Protein AF-A0AAN7QH83-F1 (afdb_monomer_lite)

pLDDT: mean 76.53, std 22.26, range [32.34, 98.19]

Structure (mmCIF, N/CA/C/O backbone):
data_AF-A0AAN7QH83-F1
#
_entry.id   AF-A0AAN7QH83-F1
#
loop_
_atom_site.group_PDB
_atom_site.id
_atom_site.type_symbol
_atom_site.label_atom_id
_atom_site.label_alt_id
_atom_site.label_comp_id
_atom_site.label_asym_id
_atom_site.label_entity_id
_atom_site.label_seq_id
_atom_site.pdbx_PDB_ins_code
_atom_site.Cartn_x
_atom_site.Cartn_y
_atom_site.Cartn_z
_atom_site.occupancy
_atom_site.B_iso_or_equiv
_atom_site.auth_seq_id
_atom_site.auth_comp_id
_atom_site.auth_asym_id
_atom_site.auth_atom_id
_atom_site.pdbx_PDB_model_num
ATOM 1 N N . MET A 1 1 ? -6.124 0.420 2.108 1.00 86.94 1 MET A N 1
ATOM 2 C CA . MET A 1 1 ? -6.345 -0.745 2.990 1.00 86.94 1 MET A CA 1
ATOM 3 C C . MET A 1 1 ? -6.364 -2.010 2.140 1.00 86.94 1 MET A C 1
ATOM 5 O O . MET A 1 1 ? -7.133 -2.054 1.185 1.00 86.94 1 MET A O 1
ATOM 9 N N . GLU A 1 2 ? -5.523 -3.005 2.434 1.00 92.12 2 GLU A N 1
ATOM 10 C CA . GLU A 1 2 ? -5.480 -4.283 1.704 1.00 92.12 2 GLU A CA 1
ATOM 11 C C . GLU A 1 2 ? -6.216 -5.420 2.448 1.00 92.12 2 GLU A C 1
ATOM 13 O O . GLU A 1 2 ? -5.731 -5.916 3.462 1.00 92.12 2 GLU A O 1
ATOM 18 N N . PRO A 1 3 ? -7.351 -5.940 1.943 1.00 93.88 3 PRO A N 1
ATOM 19 C CA . PRO A 1 3 ? -8.157 -6.932 2.677 1.00 93.88 3 PRO A CA 1
ATOM 20 C C . PRO A 1 3 ? -7.463 -8.259 3.019 1.00 93.88 3 PRO A C 1
ATOM 22 O O . PRO A 1 3 ? -7.955 -9.020 3.849 1.00 93.88 3 PRO A O 1
ATOM 25 N N . ASN A 1 4 ? -6.340 -8.575 2.371 1.00 94.31 4 ASN A N 1
ATOM 26 C CA . ASN A 1 4 ? -5.584 -9.796 2.653 1.00 94.31 4 ASN A CA 1
ATOM 27 C C . ASN A 1 4 ? -4.836 -9.729 3.989 1.00 94.31 4 ASN A C 1
ATOM 29 O O . ASN A 1 4 ? -4.565 -10.770 4.581 1.00 94.31 4 ASN A O 1
ATOM 33 N N . HIS A 1 5 ? -4.539 -8.522 4.466 1.00 94.88 5 HIS A N 1
ATOM 34 C CA . HIS A 1 5 ? -3.818 -8.283 5.713 1.00 94.88 5 HIS A CA 1
ATOM 35 C C . HIS A 1 5 ? -4.719 -8.258 6.949 1.00 94.88 5 HIS A C 1
ATOM 37 O O . HIS A 1 5 ? -4.206 -8.291 8.064 1.00 94.88 5 HIS A O 1
ATOM 43 N N . LEU A 1 6 ? -6.039 -8.230 6.751 1.00 96.19 6 LEU A N 1
ATOM 44 C CA . LEU A 1 6 ? -7.022 -8.235 7.826 1.00 96.19 6 LEU A CA 1
ATOM 45 C C . LEU A 1 6 ? -7.350 -9.665 8.291 1.00 96.19 6 LEU A C 1
ATOM 47 O O . LEU A 1 6 ? -7.439 -10.606 7.481 1.00 96.19 6 LEU A O 1
ATOM 51 N N . LYS A 1 7 ? -7.574 -9.814 9.601 1.00 95.94 7 LYS A N 1
ATOM 52 C CA . LYS A 1 7 ? -8.129 -11.017 10.236 1.00 95.94 7 LYS A CA 1
ATOM 53 C C . LYS A 1 7 ? -9.603 -11.203 9.846 1.00 95.94 7 LYS A C 1
ATOM 55 O O . LYS A 1 7 ? -10.267 -10.307 9.327 1.00 95.94 7 LYS A O 1
ATOM 60 N N . SER A 1 8 ? -10.138 -12.404 10.067 1.00 94.81 8 SER A N 1
ATOM 61 C CA . SER A 1 8 ? -11.509 -12.739 9.653 1.00 94.81 8 SER A CA 1
ATOM 62 C C . SER A 1 8 ? -12.571 -11.850 10.319 1.00 94.81 8 SER A C 1
ATOM 64 O O . SER A 1 8 ? -13.482 -11.383 9.640 1.00 94.81 8 SER A O 1
ATOM 66 N N . ASN A 1 9 ? -12.439 -11.597 11.621 1.00 93.75 9 ASN A N 1
ATOM 67 C CA . ASN A 1 9 ? -13.301 -10.703 12.401 1.00 93.75 9 ASN A CA 1
ATOM 68 C C . ASN A 1 9 ? -13.207 -9.239 11.936 1.00 93.75 9 ASN A C 1
ATOM 70 O O . ASN A 1 9 ? -14.235 -8.583 11.793 1.00 93.75 9 ASN A O 1
ATOM 74 N N . GLU A 1 10 ? -12.003 -8.753 11.632 1.00 95.38 10 GLU A N 1
ATOM 75 C CA . GLU A 1 10 ? -11.767 -7.399 11.109 1.00 95.38 10 GLU A CA 1
ATOM 76 C C . GLU A 1 10 ? -12.464 -7.196 9.751 1.00 95.38 10 GLU A C 1
ATOM 78 O O . GLU A 1 10 ? -13.134 -6.190 9.530 1.00 95.38 10 GLU A O 1
ATOM 83 N N . ILE A 1 11 ? -12.394 -8.191 8.855 1.00 95.12 11 ILE A N 1
ATOM 84 C CA . ILE A 1 11 ? -13.093 -8.144 7.558 1.00 95.12 11 ILE A CA 1
ATOM 85 C C . ILE A 1 11 ? -14.612 -8.126 7.754 1.00 95.12 11 ILE A C 1
ATOM 87 O O . ILE A 1 11 ? -15.308 -7.387 7.060 1.00 95.12 11 ILE A O 1
ATOM 91 N N . ILE A 1 12 ? -15.131 -8.946 8.674 1.00 93.25 12 ILE A N 1
ATOM 92 C CA . ILE A 1 12 ? -16.565 -8.976 8.989 1.00 93.25 12 ILE A CA 1
ATOM 93 C C . ILE A 1 12 ? -17.020 -7.595 9.465 1.00 93.25 12 ILE A C 1
ATOM 95 O O . ILE A 1 12 ? -18.010 -7.082 8.953 1.00 93.25 12 ILE A O 1
ATOM 99 N N . PHE A 1 13 ? -16.272 -6.968 10.376 1.00 92.19 13 PHE A N 1
ATOM 100 C CA . PHE A 1 13 ? -16.558 -5.613 10.840 1.00 92.19 13 PHE A CA 1
ATOM 101 C C . PHE A 1 13 ? -16.592 -4.606 9.681 1.00 92.19 13 PHE A C 1
ATOM 103 O O . PHE A 1 13 ? -17.578 -3.894 9.519 1.00 92.19 13 PHE A O 1
ATOM 110 N N . GLU A 1 14 ? -15.566 -4.589 8.825 1.00 92.31 14 GLU A N 1
ATOM 111 C CA . GLU A 1 14 ? -15.495 -3.659 7.689 1.00 92.31 14 GLU A CA 1
ATOM 112 C C . GLU A 1 14 ? -16.653 -3.840 6.691 1.00 92.31 14 GLU A C 1
ATOM 114 O O . GLU A 1 14 ? -17.122 -2.858 6.110 1.00 92.31 14 GLU A O 1
ATOM 119 N N . LEU A 1 15 ? -17.126 -5.074 6.482 1.00 92.31 15 LEU A N 1
ATOM 120 C CA . LEU A 1 15 ? -18.301 -5.354 5.650 1.00 92.31 15 LEU A CA 1
ATOM 121 C C . LEU A 1 15 ? -19.590 -4.853 6.314 1.00 92.31 15 LEU A C 1
ATOM 123 O O . LEU A 1 15 ? -20.381 -4.168 5.665 1.00 92.31 15 LEU A O 1
ATOM 127 N N . LEU A 1 16 ? -19.771 -5.130 7.608 1.00 90.00 16 LEU A N 1
ATOM 128 C CA . LEU A 1 16 ? -20.950 -4.702 8.362 1.00 90.00 16 LEU A CA 1
ATOM 129 C C . LEU A 1 16 ? -21.062 -3.173 8.435 1.00 90.00 16 LEU A C 1
ATOM 131 O O . LEU A 1 16 ? -22.139 -2.634 8.198 1.00 90.00 16 LEU A O 1
ATOM 135 N N . CYS A 1 17 ? -19.951 -2.458 8.642 1.00 87.31 17 CYS A N 1
ATOM 136 C CA . CYS A 1 17 ? -19.920 -0.989 8.621 1.00 87.31 17 CYS A CA 1
ATOM 137 C C . CYS A 1 17 ? -20.315 -0.375 7.269 1.00 87.31 17 CYS A C 1
ATOM 139 O O . CYS A 1 17 ? -20.588 0.821 7.193 1.00 87.31 17 CYS A O 1
ATOM 141 N N . ARG A 1 18 ? -20.324 -1.179 6.202 1.00 88.44 18 ARG A N 1
ATOM 142 C CA . ARG A 1 18 ? -20.744 -0.792 4.850 1.00 88.44 18 ARG A CA 1
ATOM 143 C C . ARG A 1 18 ? -22.141 -1.311 4.500 1.00 88.44 18 ARG A C 1
ATOM 145 O O . ARG A 1 18 ? -22.541 -1.216 3.344 1.00 88.44 18 ARG A O 1
ATOM 152 N N . GLY A 1 19 ? -22.861 -1.884 5.467 1.00 87.69 19 GLY A N 1
ATOM 153 C CA . GLY A 1 19 ? -24.186 -2.473 5.267 1.00 87.69 19 GLY A CA 1
ATOM 154 C C . GLY A 1 19 ? -24.171 -3.776 4.465 1.00 87.69 19 GLY A C 1
ATOM 155 O O . GLY A 1 19 ? -25.189 -4.158 3.893 1.00 87.69 19 GLY A O 1
ATOM 156 N N . LEU A 1 20 ? -23.024 -4.457 4.381 1.00 90.56 20 LEU A N 1
ATOM 157 C CA . LEU A 1 20 ? -22.884 -5.706 3.641 1.00 90.56 20 LEU A CA 1
ATOM 158 C C . LEU A 1 20 ? -22.941 -6.905 4.585 1.00 90.56 20 LEU A C 1
ATOM 160 O O . LEU A 1 20 ? -22.213 -6.968 5.575 1.00 90.56 20 LEU A O 1
ATOM 164 N N . GLN A 1 21 ? -23.758 -7.896 4.230 1.00 90.94 21 GLN A N 1
ATOM 165 C CA . GLN A 1 21 ? -23.784 -9.166 4.948 1.00 90.94 21 GLN A CA 1
ATOM 166 C C . GLN A 1 21 ? -22.509 -9.970 4.642 1.00 90.94 21 GLN A C 1
ATOM 168 O O . GLN A 1 21 ? -22.170 -10.151 3.461 1.00 90.94 21 GLN A O 1
ATOM 173 N N . PRO A 1 22 ? -21.779 -10.428 5.676 1.00 91.81 22 PRO A N 1
ATOM 174 C CA . PRO A 1 22 ? -20.572 -11.215 5.497 1.00 91.81 22 PRO A CA 1
ATOM 175 C C . PRO A 1 22 ? -20.921 -12.607 4.964 1.00 91.81 22 PRO A C 1
ATOM 177 O O . PRO A 1 22 ? -21.759 -13.307 5.516 1.00 91.81 22 PRO A O 1
ATOM 180 N N . GLN A 1 23 ? -20.240 -13.020 3.899 1.00 93.44 23 GLN A N 1
ATOM 181 C CA . GLN A 1 23 ? -20.310 -14.389 3.377 1.00 93.44 23 GLN A CA 1
ATOM 182 C C . GLN A 1 23 ? -19.603 -15.378 4.318 1.00 93.44 23 GLN A C 1
ATOM 184 O O . GLN A 1 23 ? -18.688 -14.979 5.042 1.00 93.44 23 GLN A O 1
ATOM 189 N N . ASP A 1 24 ? -19.932 -16.670 4.253 1.00 90.94 24 ASP A N 1
ATOM 190 C CA . ASP A 1 24 ? -19.339 -17.704 5.124 1.00 90.94 24 ASP A CA 1
ATOM 191 C C . ASP A 1 24 ? -17.852 -17.959 4.837 1.00 90.94 24 ASP A C 1
ATOM 193 O O . ASP A 1 24 ? -17.045 -18.178 5.747 1.00 90.94 24 ASP A O 1
ATOM 197 N N . ASN A 1 25 ? -17.447 -17.853 3.570 1.00 95.31 25 ASN A N 1
ATOM 198 C CA . ASN A 1 25 ? -16.072 -18.096 3.143 1.00 95.31 25 ASN A CA 1
ATOM 199 C C . ASN A 1 25 ? -15.206 -16.826 3.251 1.00 95.31 25 ASN A C 1
ATOM 201 O O . ASN A 1 25 ? -15.519 -15.782 2.671 1.00 95.31 25 ASN A O 1
ATOM 205 N N . GLN A 1 26 ? -14.057 -16.928 3.927 1.00 94.12 26 GLN A N 1
ATOM 206 C CA . GLN A 1 26 ? -13.101 -15.828 4.093 1.00 94.12 26 GLN A CA 1
ATOM 207 C C . GLN A 1 26 ? -12.605 -15.248 2.758 1.00 94.12 26 GLN A C 1
ATOM 209 O O . GLN A 1 26 ? -12.438 -14.031 2.644 1.00 94.12 26 GLN A O 1
ATOM 214 N N . MET A 1 27 ? -12.389 -16.081 1.734 1.00 94.94 27 MET A N 1
ATOM 215 C CA . MET A 1 27 ? -11.991 -15.603 0.405 1.00 94.94 27 MET A CA 1
ATOM 216 C C . MET A 1 27 ? -13.076 -14.735 -0.234 1.00 94.94 27 MET A C 1
ATOM 218 O O . MET A 1 27 ? -12.758 -13.678 -0.787 1.00 94.94 27 MET A O 1
ATOM 222 N N . LEU A 1 28 ? -14.345 -15.138 -0.103 1.00 95.69 28 LEU A N 1
ATOM 223 C CA . LEU A 1 28 ? -15.487 -14.369 -0.601 1.00 95.69 28 LEU A CA 1
ATOM 224 C C . LEU A 1 28 ? -15.632 -13.051 0.162 1.00 95.69 28 LEU A C 1
ATOM 226 O O . LEU A 1 28 ? -15.762 -12.006 -0.473 1.00 95.69 28 LEU A O 1
ATOM 230 N N . ARG A 1 29 ? -15.478 -13.062 1.495 1.00 95.94 29 ARG A N 1
ATOM 231 C CA . ARG A 1 29 ? -15.460 -11.832 2.309 1.00 95.94 29 ARG A CA 1
ATOM 232 C C . ARG A 1 29 ? -14.380 -10.849 1.842 1.00 95.94 29 ARG A C 1
ATOM 234 O O . ARG A 1 29 ? -14.652 -9.666 1.651 1.00 95.94 29 ARG A O 1
ATOM 241 N N . ARG A 1 30 ? -13.156 -11.333 1.593 1.00 95.88 30 ARG A N 1
ATOM 242 C CA . ARG A 1 30 ? -12.053 -10.503 1.069 1.00 95.88 30 ARG A CA 1
ATOM 243 C C . ARG A 1 30 ? -12.351 -9.955 -0.325 1.00 95.88 30 ARG A C 1
ATOM 245 O O . ARG A 1 30 ? -12.036 -8.799 -0.600 1.00 95.88 30 ARG A O 1
ATOM 252 N N . ALA A 1 31 ? -12.928 -10.768 -1.210 1.00 95.75 31 ALA A N 1
ATOM 253 C CA . ALA A 1 31 ? -13.300 -10.342 -2.558 1.00 95.75 31 ALA A CA 1
ATOM 254 C C . ALA A 1 31 ? -14.379 -9.250 -2.529 1.00 95.75 31 ALA A C 1
ATOM 256 O O . ALA A 1 31 ? -14.221 -8.218 -3.184 1.00 95.75 31 ALA A O 1
ATOM 257 N N . GLN A 1 32 ? -15.409 -9.440 -1.706 1.00 94.50 32 GLN A N 1
ATOM 258 C CA . GLN A 1 32 ? -16.494 -8.487 -1.494 1.00 94.50 32 GLN A CA 1
ATOM 259 C C . GLN A 1 32 ? -15.969 -7.153 -0.945 1.00 94.50 32 GLN A C 1
ATOM 261 O O . GLN A 1 32 ? -16.265 -6.097 -1.505 1.00 94.50 32 GLN A O 1
ATOM 266 N N . LEU A 1 33 ? -15.100 -7.190 0.074 1.00 93.94 33 LEU A N 1
ATOM 267 C CA . LEU A 1 33 ? -14.488 -5.978 0.625 1.00 93.94 33 LEU A CA 1
ATOM 268 C C . LEU A 1 33 ? -13.614 -5.258 -0.415 1.00 93.94 33 LEU A C 1
ATOM 270 O O . LEU A 1 33 ? -13.718 -4.044 -0.569 1.00 93.94 33 LEU A O 1
ATOM 274 N N . ARG A 1 34 ? -12.800 -5.986 -1.196 1.00 94.62 34 ARG A N 1
ATOM 275 C CA . ARG A 1 34 ? -12.010 -5.389 -2.292 1.00 94.62 34 ARG A CA 1
ATOM 276 C C . ARG A 1 34 ? -12.890 -4.679 -3.317 1.00 94.62 34 ARG A C 1
ATOM 278 O O . ARG A 1 34 ? -12.535 -3.590 -3.761 1.00 94.62 34 ARG A O 1
ATOM 285 N N . GLN A 1 35 ? -14.002 -5.293 -3.717 1.00 91.94 35 GLN A N 1
ATOM 286 C CA . GLN A 1 35 ? -14.926 -4.692 -4.676 1.00 91.94 35 GLN A CA 1
ATOM 287 C C . GLN A 1 35 ? -15.503 -3.385 -4.130 1.00 91.94 35 GLN A C 1
ATOM 289 O O . GLN A 1 35 ? -15.566 -2.395 -4.858 1.00 91.94 35 GLN A O 1
ATOM 294 N N . GLN A 1 36 ? -15.869 -3.364 -2.850 1.00 89.75 36 GLN A N 1
ATOM 295 C CA . GLN A 1 36 ? -16.455 -2.188 -2.224 1.00 89.75 36 GLN A CA 1
ATOM 296 C C . GLN A 1 36 ? -15.441 -1.051 -2.047 1.00 89.75 36 GLN A C 1
ATOM 298 O O . GLN A 1 36 ? -15.723 0.075 -2.445 1.00 89.75 36 GLN A O 1
ATOM 303 N N . LEU A 1 37 ? -14.217 -1.355 -1.604 1.00 90.19 37 LEU A N 1
ATOM 304 C CA . LEU A 1 37 ? -13.125 -0.374 -1.535 1.00 90.19 37 LEU A CA 1
ATOM 305 C C . LEU A 1 37 ? -12.783 0.219 -2.915 1.00 90.19 37 LEU A C 1
ATOM 307 O O . LEU A 1 37 ? -12.441 1.395 -3.027 1.00 90.19 37 LEU A O 1
ATOM 311 N N . ARG A 1 38 ? -12.891 -0.574 -3.992 1.00 90.50 38 ARG A N 1
ATOM 312 C CA . ARG A 1 38 ? -12.719 -0.071 -5.368 1.00 90.50 38 ARG A CA 1
ATOM 313 C C . ARG A 1 38 ? -13.838 0.887 -5.776 1.00 90.50 38 ARG A C 1
ATOM 315 O O . ARG A 1 38 ? -13.549 1.885 -6.426 1.00 90.50 38 ARG A O 1
ATOM 322 N N . LYS A 1 39 ? -15.091 0.605 -5.401 1.00 88.06 39 LYS A N 1
ATOM 323 C CA . LYS A 1 39 ? -16.224 1.512 -5.654 1.00 88.06 39 LYS A CA 1
ATOM 324 C C . LYS A 1 39 ? -16.068 2.823 -4.884 1.00 88.06 39 LYS A C 1
ATOM 326 O O . LYS A 1 39 ? -16.214 3.876 -5.489 1.00 88.06 39 LYS A O 1
ATOM 331 N N . GLU A 1 40 ? -15.691 2.751 -3.607 1.00 87.81 40 GLU A N 1
ATOM 332 C CA . GLU A 1 40 ? -15.394 3.914 -2.752 1.00 87.81 40 GLU A CA 1
ATOM 333 C C . GLU A 1 40 ? -14.297 4.806 -3.341 1.00 87.81 40 GLU A C 1
ATOM 335 O O . GLU A 1 40 ? -14.394 6.028 -3.296 1.00 87.81 40 GLU A O 1
ATOM 340 N N . ARG A 1 41 ? -13.268 4.208 -3.950 1.00 87.69 41 ARG A N 1
ATOM 341 C CA . ARG A 1 41 ? -12.205 4.962 -4.626 1.00 87.69 41 ARG A CA 1
ATOM 342 C C . ARG A 1 41 ? -12.686 5.689 -5.888 1.00 87.69 41 ARG A C 1
ATOM 344 O O . ARG A 1 41 ? -12.126 6.724 -6.233 1.00 87.69 41 ARG A O 1
ATOM 351 N N . ASN A 1 42 ? -13.678 5.136 -6.585 1.00 86.00 42 ASN A N 1
ATOM 352 C CA . ASN A 1 42 ? -14.096 5.586 -7.915 1.00 86.00 42 ASN A CA 1
ATOM 353 C C . ASN A 1 42 ? -15.358 6.470 -7.910 1.00 86.00 42 ASN A C 1
ATOM 355 O O . ASN A 1 42 ? -15.767 6.931 -8.973 1.00 86.00 42 ASN A O 1
ATOM 359 N N . GLY A 1 43 ? -15.991 6.711 -6.760 1.00 80.12 43 GLY A N 1
ATOM 360 C CA . GLY A 1 43 ? -17.182 7.557 -6.675 1.00 80.12 43 GLY A CA 1
ATOM 361 C C . GLY A 1 43 ? -17.773 7.649 -5.265 1.00 80.12 43 GLY A C 1
ATOM 362 O O . GLY A 1 43 ? -17.281 6.990 -4.347 1.00 80.12 43 GLY A O 1
ATOM 363 N N . PRO A 1 44 ? -18.833 8.458 -5.073 1.00 63.75 44 PRO A N 1
ATOM 364 C CA . PRO A 1 44 ? -19.483 8.623 -3.779 1.00 63.75 44 PRO A CA 1
ATOM 365 C C . PRO A 1 44 ? -20.229 7.337 -3.408 1.00 63.75 44 PRO A C 1
ATOM 367 O O . PRO A 1 44 ? -21.376 7.114 -3.788 1.00 63.75 44 PRO A O 1
ATOM 370 N N . SER A 1 45 ? -19.549 6.454 -2.685 1.00 63.41 45 SER A N 1
ATOM 371 C CA . SER A 1 45 ? -20.183 5.310 -2.040 1.00 63.41 45 SER A CA 1
ATOM 372 C C . SER A 1 45 ? -20.942 5.794 -0.810 1.00 63.41 45 SER A C 1
ATOM 374 O O . SER A 1 45 ? -20.365 6.434 0.067 1.00 63.41 45 SER A O 1
ATOM 376 N N . VAL A 1 46 ? -22.227 5.454 -0.725 1.00 54.75 46 VAL A N 1
ATOM 377 C CA . VAL A 1 46 ? -23.021 5.637 0.492 1.00 54.75 46 VAL A CA 1
ATOM 378 C C . VAL A 1 46 ? -22.602 4.548 1.478 1.00 54.75 46 VAL A C 1
ATOM 380 O O . VAL A 1 46 ? -22.915 3.374 1.286 1.00 54.75 46 VAL A O 1
ATOM 383 N N . SER A 1 47 ? -21.850 4.915 2.512 1.00 57.31 47 SER A N 1
ATOM 384 C CA . SER A 1 47 ? -21.604 4.043 3.658 1.00 57.31 47 SER A CA 1
ATOM 385 C C . SER A 1 47 ? -22.864 4.007 4.520 1.00 57.31 47 SER A C 1
ATOM 387 O O . SER A 1 47 ? -23.218 4.978 5.186 1.00 57.31 47 SER A O 1
ATOM 389 N N . PHE A 1 48 ? -23.574 2.881 4.497 1.00 59.41 48 PHE A N 1
ATOM 390 C CA . PHE A 1 48 ? -24.658 2.644 5.442 1.00 59.41 48 PHE A CA 1
ATOM 391 C C . PHE A 1 48 ? -24.052 2.168 6.766 1.00 59.41 48 PHE A C 1
ATOM 393 O O . PHE A 1 48 ? -23.665 1.009 6.900 1.00 59.41 48 PHE A O 1
ATOM 400 N N . ILE A 1 49 ? -23.931 3.078 7.733 1.00 64.44 49 ILE A N 1
ATOM 401 C CA . ILE A 1 49 ? -23.464 2.750 9.081 1.00 64.44 49 ILE A CA 1
ATOM 402 C C . ILE A 1 49 ? -24.648 2.145 9.838 1.00 64.44 49 ILE A C 1
ATOM 404 O O . ILE A 1 49 ? -25.485 2.886 10.350 1.00 64.44 49 ILE A O 1
ATOM 408 N N . GLN A 1 50 ? -24.707 0.817 9.957 1.00 59.53 50 GLN A N 1
ATOM 409 C CA . GLN A 1 50 ? -25.362 0.226 11.121 1.00 59.53 50 GLN A CA 1
ATOM 410 C C . GLN A 1 50 ? -24.258 -0.120 12.125 1.00 59.53 50 GLN A C 1
ATOM 412 O O . GLN A 1 50 ? -23.516 -1.082 11.909 1.00 59.53 50 GLN A O 1
ATOM 417 N N . PRO A 1 51 ? -24.054 0.707 13.166 1.00 58.94 51 PRO A N 1
ATOM 418 C CA . PRO A 1 51 ? -23.038 0.414 14.149 1.00 58.94 51 PRO A CA 1
ATOM 419 C C . PRO A 1 51 ? -23.467 -0.827 14.921 1.00 58.94 51 PRO A C 1
ATOM 421 O O . PRO A 1 51 ? -24.623 -0.998 15.296 1.00 58.94 51 PRO A O 1
ATOM 424 N N . TYR A 1 52 ? -22.499 -1.701 15.144 1.00 60.38 52 TYR A N 1
ATOM 425 C CA . TYR A 1 52 ? -22.580 -2.704 16.184 1.00 60.38 52 TYR A CA 1
ATOM 426 C C . TYR A 1 52 ? -22.697 -1.934 17.513 1.00 60.38 52 TYR A C 1
ATOM 428 O O . TYR A 1 52 ? -21.702 -1.370 17.964 1.00 60.38 52 TYR A O 1
ATOM 436 N N . ASP A 1 53 ? -23.897 -1.838 18.094 1.00 67.62 53 ASP A N 1
ATOM 437 C CA . ASP A 1 53 ? -24.164 -1.022 19.299 1.00 67.62 53 ASP A CA 1
ATOM 438 C C . ASP A 1 53 ? -23.562 -1.616 20.590 1.00 67.62 53 ASP A C 1
ATOM 440 O O . ASP A 1 53 ? -23.690 -1.049 21.673 1.00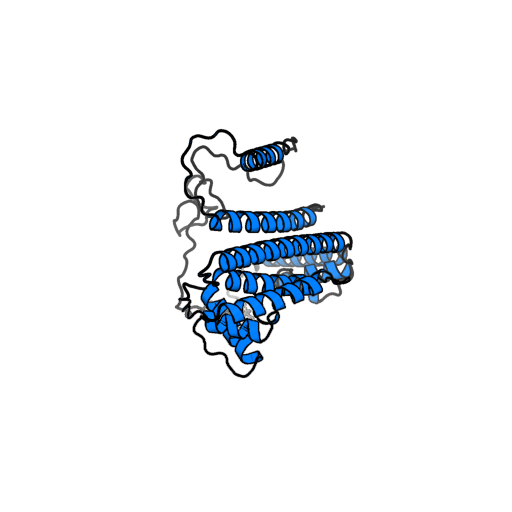 67.62 53 ASP A O 1
ATOM 444 N N . ASP A 1 54 ? -22.856 -2.741 20.488 1.00 87.94 54 ASP A N 1
ATOM 445 C CA . ASP A 1 54 ? -22.151 -3.352 21.609 1.00 87.94 54 ASP A CA 1
ATOM 446 C C . ASP A 1 54 ? -20.788 -2.671 21.827 1.00 87.94 54 ASP A C 1
ATOM 448 O O . ASP A 1 54 ? -19.781 -3.001 21.186 1.00 87.94 54 ASP A O 1
ATOM 452 N N . TYR A 1 55 ? -20.769 -1.667 22.705 1.00 90.44 55 TYR A N 1
ATOM 453 C CA . TYR A 1 55 ? -19.555 -0.941 23.081 1.00 90.44 55 TYR A CA 1
ATOM 454 C C . TYR A 1 55 ? -18.493 -1.878 23.674 1.00 90.44 55 TYR A C 1
ATOM 456 O O . TYR A 1 55 ? -17.338 -1.821 23.252 1.00 90.44 55 TYR A O 1
ATOM 464 N N . GLU A 1 56 ? -18.873 -2.766 24.597 1.00 93.56 56 GLU A N 1
ATOM 465 C CA . GLU A 1 56 ? -17.941 -3.643 25.318 1.00 93.56 56 GLU A CA 1
ATOM 466 C C . GLU A 1 56 ? -17.236 -4.607 24.367 1.00 93.56 56 GLU A C 1
ATOM 468 O O . GLU A 1 56 ? -16.008 -4.696 24.358 1.00 93.56 56 GLU A O 1
ATOM 473 N N . LYS A 1 57 ? -17.986 -5.244 23.464 1.00 92.00 57 LYS A N 1
ATOM 474 C CA . LYS A 1 57 ? -17.392 -6.131 22.460 1.00 92.00 57 LYS A CA 1
ATOM 475 C C . LYS A 1 57 ? -16.460 -5.395 21.503 1.00 92.00 57 LYS A C 1
ATOM 477 O O . LYS A 1 57 ? -15.457 -5.961 21.064 1.00 92.00 57 LYS A O 1
ATOM 482 N N . ASN A 1 58 ? -16.773 -4.148 21.146 1.00 91.94 58 ASN A N 1
ATOM 483 C CA . ASN A 1 58 ? -15.869 -3.342 20.328 1.00 91.94 58 ASN A CA 1
ATOM 484 C C . ASN A 1 58 ? -14.579 -3.005 21.077 1.00 91.94 58 ASN A C 1
ATOM 486 O O . ASN A 1 58 ? -13.510 -3.128 20.485 1.00 91.94 58 ASN A O 1
ATOM 490 N N . VAL A 1 59 ? -14.677 -2.627 22.352 1.00 95.31 59 VAL A N 1
ATOM 491 C CA . VAL A 1 59 ? -13.524 -2.369 23.225 1.00 95.31 59 VAL A CA 1
ATOM 492 C C . VAL A 1 59 ? -12.618 -3.596 23.292 1.00 95.31 59 VAL A C 1
ATOM 494 O O . VAL A 1 59 ? -11.443 -3.476 22.953 1.00 95.31 59 VAL A O 1
ATOM 497 N N . SER A 1 60 ? -13.158 -4.781 23.597 1.00 95.75 60 SER A N 1
ATOM 498 C CA . SER A 1 60 ? -12.352 -6.007 23.687 1.00 95.75 60 SER A CA 1
ATOM 499 C C . SER A 1 60 ? -11.652 -6.357 22.370 1.00 95.75 60 SER A C 1
ATOM 501 O O . SER A 1 60 ? -10.493 -6.756 22.371 1.00 95.75 60 SER A O 1
ATOM 503 N N . GLN A 1 61 ? -12.323 -6.178 21.226 1.00 95.00 61 GLN A N 1
ATOM 504 C CA . GLN A 1 61 ? -11.715 -6.463 19.919 1.00 95.00 61 GLN A CA 1
ATOM 505 C C . GLN A 1 61 ? -10.648 -5.437 19.515 1.00 95.00 61 GLN A C 1
ATOM 507 O O . GLN A 1 61 ? -9.694 -5.792 18.818 1.00 95.00 61 GLN A O 1
ATOM 512 N N . ILE A 1 62 ? -10.804 -4.172 19.921 1.00 96.31 62 ILE A N 1
ATOM 513 C CA . ILE A 1 62 ? -9.777 -3.141 19.729 1.00 96.31 62 ILE A CA 1
ATOM 514 C C . ILE A 1 62 ? -8.555 -3.474 20.585 1.00 96.31 62 ILE A C 1
ATOM 516 O O . ILE A 1 62 ? -7.449 -3.450 20.058 1.00 96.31 62 ILE A O 1
ATOM 520 N N . GLU A 1 63 ? -8.747 -3.830 21.858 1.00 97.56 63 GLU A N 1
ATOM 521 C CA . GLU A 1 63 ? -7.661 -4.222 22.765 1.00 97.56 63 GLU A CA 1
ATOM 522 C C . GLU A 1 63 ? -6.879 -5.422 22.228 1.00 97.56 63 GLU A C 1
ATOM 524 O O . GLU A 1 63 ? -5.667 -5.320 22.063 1.00 97.56 63 GLU A O 1
ATOM 529 N N . GLU A 1 64 ? -7.567 -6.507 21.852 1.00 97.31 64 GLU A N 1
ATOM 530 C CA . GLU A 1 64 ? -6.938 -7.695 21.252 1.00 97.31 64 GLU A CA 1
ATOM 531 C C . GLU A 1 64 ? -6.092 -7.321 20.025 1.00 97.31 64 GLU A C 1
ATOM 533 O O . GLU A 1 64 ? -4.937 -7.728 19.890 1.00 97.31 64 GLU A O 1
ATOM 538 N N . SER A 1 65 ? -6.650 -6.490 19.141 1.00 96.88 65 SER A N 1
ATOM 539 C CA . SER A 1 65 ? -5.966 -6.081 17.916 1.00 96.88 65 SER A CA 1
ATOM 540 C C . SER A 1 65 ? -4.778 -5.158 18.187 1.00 96.88 65 SER A C 1
ATOM 542 O O . SER A 1 65 ? -3.770 -5.263 17.493 1.00 96.88 65 SER A O 1
ATOM 544 N N . LEU A 1 66 ? -4.872 -4.256 19.169 1.00 97.69 66 LEU A N 1
ATOM 545 C CA . LEU A 1 66 ? -3.763 -3.387 19.569 1.00 97.69 66 LEU A CA 1
ATOM 546 C C . LEU A 1 66 ? -2.614 -4.211 20.151 1.00 97.69 66 LEU A C 1
ATOM 548 O O . LEU A 1 66 ? -1.471 -3.993 19.752 1.00 97.69 66 LEU A O 1
ATOM 552 N N . THR A 1 67 ? -2.909 -5.186 21.014 1.00 97.62 67 THR A N 1
ATOM 553 C CA . THR A 1 67 ? -1.905 -6.109 21.558 1.00 97.62 67 THR A CA 1
ATOM 554 C C . THR A 1 67 ? -1.220 -6.903 20.447 1.00 97.62 67 THR A C 1
ATOM 556 O O . THR A 1 67 ? 0.005 -6.885 20.368 1.00 97.62 67 THR A O 1
ATOM 559 N N . ASP A 1 68 ? -1.978 -7.489 19.508 1.00 96.69 68 ASP A N 1
ATOM 560 C CA . ASP A 1 68 ? -1.375 -8.202 18.373 1.00 96.69 68 ASP A CA 1
ATOM 561 C C . ASP A 1 68 ? -0.404 -7.319 17.571 1.00 96.69 68 ASP A C 1
ATOM 563 O O . ASP A 1 68 ? 0.609 -7.792 17.060 1.00 96.69 68 ASP A O 1
ATOM 567 N N . LEU A 1 69 ? -0.767 -6.052 17.336 1.00 96.81 69 LEU A N 1
ATOM 568 C CA . LEU A 1 69 ? 0.038 -5.145 16.516 1.00 96.81 69 LEU A CA 1
ATOM 569 C C . LEU A 1 69 ? 1.304 -4.701 17.240 1.00 96.81 69 LEU A C 1
ATOM 571 O O . LEU A 1 69 ? 2.345 -4.590 16.591 1.00 96.81 69 LEU A O 1
ATOM 575 N N . TRP A 1 70 ? 1.221 -4.500 18.554 1.00 96.88 70 TRP A N 1
ATOM 576 C CA . TRP A 1 70 ? 2.385 -4.286 19.406 1.00 96.88 70 TRP A CA 1
ATOM 577 C C . TRP A 1 70 ? 3.358 -5.460 19.323 1.00 96.88 70 TRP A C 1
ATOM 579 O O . TRP A 1 70 ? 4.535 -5.245 19.045 1.00 96.88 70 TRP A O 1
ATOM 589 N N . ASP A 1 71 ? 2.867 -6.692 19.460 1.00 95.94 71 ASP A N 1
ATOM 590 C CA . ASP A 1 71 ? 3.708 -7.893 19.385 1.00 95.94 71 ASP A CA 1
ATOM 591 C C . ASP A 1 71 ? 4.367 -8.048 18.006 1.00 95.94 71 ASP A C 1
ATOM 593 O O . ASP A 1 71 ? 5.534 -8.426 17.894 1.00 95.94 71 ASP A O 1
ATOM 597 N N . LEU A 1 72 ? 3.641 -7.714 16.934 1.00 95.12 72 LEU A N 1
ATOM 598 C CA . LEU A 1 72 ? 4.183 -7.753 15.577 1.00 95.12 72 LEU A CA 1
ATOM 599 C C . LEU A 1 72 ? 5.288 -6.717 15.342 1.00 95.12 72 LEU A C 1
ATOM 601 O O . LEU A 1 72 ? 6.256 -7.035 14.647 1.00 95.12 72 LEU A O 1
ATOM 605 N N . LEU A 1 73 ? 5.148 -5.499 15.872 1.00 94.62 73 LEU A N 1
ATOM 606 C CA . LEU A 1 73 ? 6.161 -4.448 15.722 1.00 94.62 73 LEU A CA 1
ATOM 607 C C . LEU A 1 73 ? 7.362 -4.652 16.648 1.00 94.62 73 LEU A C 1
ATOM 609 O O . LEU A 1 73 ? 8.480 -4.379 16.239 1.00 94.62 73 LEU A O 1
ATOM 613 N N . ASN A 1 74 ? 7.161 -5.204 17.842 1.00 93.69 74 ASN A N 1
ATOM 614 C CA . ASN A 1 74 ? 8.254 -5.485 18.776 1.00 93.69 74 ASN A CA 1
ATOM 615 C C . ASN A 1 74 ? 9.065 -6.745 18.419 1.00 93.69 74 ASN A C 1
ATOM 617 O O . ASN A 1 74 ? 10.023 -7.077 19.115 1.00 93.69 74 ASN A O 1
ATOM 621 N N . SER A 1 75 ? 8.690 -7.475 17.366 1.00 92.38 75 SER A N 1
ATOM 622 C CA . SER A 1 75 ? 9.450 -8.643 16.912 1.00 92.38 75 SER A CA 1
ATOM 623 C C . SER A 1 75 ? 10.810 -8.243 16.319 1.00 92.38 75 SER A C 1
ATOM 625 O O . SER A 1 75 ? 10.918 -7.248 15.613 1.00 92.38 75 SER A O 1
ATOM 627 N N . GLU A 1 76 ? 11.859 -9.039 16.555 1.00 85.06 76 GLU A N 1
ATOM 628 C CA . GLU A 1 76 ? 13.237 -8.701 16.136 1.00 85.06 76 GLU A CA 1
ATOM 629 C C . GLU A 1 76 ? 13.409 -8.546 14.612 1.00 85.06 76 GLU A C 1
ATOM 631 O O . GLU A 1 76 ? 14.308 -7.847 14.152 1.00 85.06 76 GLU A O 1
ATOM 636 N N . ASN A 1 77 ? 12.534 -9.169 13.815 1.00 85.56 77 ASN A N 1
ATOM 637 C CA . ASN A 1 77 ? 12.625 -9.217 12.355 1.00 85.56 77 ASN A CA 1
ATOM 638 C C . ASN A 1 77 ? 11.414 -8.556 11.685 1.00 85.56 77 ASN A C 1
ATOM 640 O O . ASN A 1 77 ? 10.664 -9.189 10.931 1.00 85.56 77 ASN A O 1
ATOM 644 N N . VAL A 1 78 ? 11.215 -7.263 11.946 1.00 91.38 78 VAL A N 1
ATOM 645 C CA . VAL A 1 78 ? 10.201 -6.481 11.233 1.00 91.38 78 VAL A CA 1
ATOM 646 C C . VAL A 1 78 ? 10.626 -6.335 9.772 1.00 91.38 78 VAL A C 1
ATOM 648 O O . VAL A 1 78 ? 11.622 -5.685 9.465 1.00 91.38 78 VAL A O 1
ATOM 651 N N . THR A 1 79 ? 9.855 -6.929 8.859 1.00 91.25 79 THR A N 1
ATOM 652 C CA . THR A 1 79 ? 10.050 -6.826 7.400 1.00 91.25 79 THR A CA 1
ATOM 653 C C . THR A 1 79 ? 9.083 -5.820 6.772 1.00 91.25 79 THR A C 1
ATOM 655 O O . THR A 1 79 ? 8.067 -5.462 7.370 1.00 91.25 79 THR A O 1
ATOM 658 N N . SER A 1 80 ? 9.352 -5.375 5.541 1.00 89.94 80 SER A N 1
ATOM 659 C CA . SER A 1 80 ? 8.482 -4.424 4.822 1.00 89.94 80 SER A CA 1
ATOM 660 C C . SER A 1 80 ? 7.049 -4.948 4.639 1.00 89.94 80 SER A C 1
ATOM 662 O O . SER A 1 80 ? 6.063 -4.208 4.752 1.00 89.94 80 SER A O 1
ATOM 664 N N . LEU A 1 81 ? 6.905 -6.266 4.461 1.00 90.62 81 LEU A N 1
ATOM 665 C CA . LEU A 1 81 ? 5.602 -6.928 4.410 1.00 90.62 81 LEU A CA 1
ATOM 666 C C . LEU A 1 81 ? 4.862 -6.840 5.754 1.00 90.62 81 LEU A C 1
ATOM 668 O O . LEU A 1 81 ? 3.651 -6.605 5.775 1.00 90.62 81 LEU A O 1
ATOM 672 N N . VAL A 1 82 ? 5.576 -6.993 6.877 1.00 93.81 82 VAL A N 1
ATOM 673 C CA . VAL A 1 82 ? 5.001 -6.815 8.219 1.00 93.81 82 VAL A CA 1
ATOM 674 C C . VAL A 1 82 ? 4.543 -5.372 8.406 1.00 93.81 82 VAL A C 1
ATOM 676 O O . VAL A 1 82 ? 3.396 -5.176 8.804 1.00 93.81 82 VAL A O 1
ATOM 679 N N . CYS A 1 83 ? 5.356 -4.382 8.026 1.00 94.00 83 CYS A N 1
ATOM 680 C CA . CYS A 1 83 ? 4.982 -2.965 8.080 1.00 94.00 83 CYS A CA 1
ATOM 681 C C . CYS A 1 83 ? 3.706 -2.676 7.271 1.00 94.00 83 CYS A C 1
ATOM 683 O O . CYS A 1 83 ? 2.774 -2.043 7.765 1.00 94.00 83 CYS A O 1
ATOM 685 N N . THR A 1 84 ? 3.610 -3.203 6.047 1.00 93.19 84 THR A N 1
ATOM 686 C CA . THR A 1 84 ? 2.432 -3.023 5.174 1.00 93.19 84 THR A CA 1
ATOM 687 C C . THR A 1 84 ? 1.169 -3.652 5.774 1.00 93.19 84 THR A C 1
ATOM 689 O O . THR A 1 84 ? 0.077 -3.061 5.744 1.00 93.19 84 THR A O 1
ATOM 692 N N . ARG A 1 85 ? 1.316 -4.837 6.381 1.00 94.81 85 ARG A N 1
ATOM 693 C CA . ARG A 1 85 ? 0.239 -5.527 7.098 1.00 94.81 85 ARG A CA 1
ATOM 694 C C . ARG A 1 85 ? -0.215 -4.741 8.329 1.00 94.81 85 ARG A C 1
ATOM 696 O O . ARG A 1 85 ? -1.418 -4.545 8.497 1.00 94.81 85 ARG A O 1
ATOM 703 N N . VAL A 1 86 ? 0.724 -4.276 9.155 1.00 96.19 86 VAL A N 1
ATOM 704 C CA . VAL A 1 86 ? 0.442 -3.471 10.354 1.00 96.19 86 VAL A CA 1
ATOM 705 C C . VAL A 1 86 ? -0.260 -2.175 9.965 1.00 96.19 86 VAL A C 1
ATOM 707 O O . VAL A 1 86 ? -1.328 -1.896 10.498 1.00 96.19 86 VAL A O 1
ATOM 710 N N . ASN A 1 87 ? 0.241 -1.450 8.962 1.00 95.75 87 ASN A N 1
ATOM 711 C CA . ASN A 1 87 ? -0.391 -0.227 8.461 1.00 95.75 87 ASN A CA 1
ATOM 712 C C . ASN A 1 87 ? -1.857 -0.456 8.061 1.00 95.75 87 ASN A C 1
ATOM 714 O O . ASN A 1 87 ? -2.755 0.310 8.405 1.00 95.75 87 ASN A O 1
ATOM 718 N N . THR A 1 88 ? -2.121 -1.557 7.356 1.00 95.94 88 THR A N 1
ATOM 719 C CA . THR A 1 88 ? -3.479 -1.908 6.939 1.00 95.94 88 THR A CA 1
ATOM 720 C C . THR A 1 88 ? -4.409 -2.159 8.128 1.00 95.94 88 THR A C 1
ATOM 722 O O . THR A 1 88 ? -5.555 -1.709 8.102 1.00 95.94 88 THR A O 1
ATOM 725 N N . ARG A 1 89 ? -3.926 -2.852 9.163 1.00 97.19 89 ARG A N 1
ATOM 726 C CA . ARG A 1 89 ? -4.693 -3.115 10.388 1.00 97.19 89 ARG A CA 1
ATOM 727 C C . ARG A 1 89 ? -4.854 -1.860 11.257 1.00 97.19 89 ARG A C 1
ATOM 729 O O . ARG A 1 89 ? -5.921 -1.673 11.829 1.00 97.19 89 ARG A O 1
ATOM 736 N N . LEU A 1 90 ? -3.873 -0.955 11.287 1.00 96.81 90 LEU A N 1
ATOM 737 C CA . LEU A 1 90 ? -3.995 0.342 11.968 1.00 96.81 90 LEU A CA 1
ATOM 738 C C . LEU A 1 90 ? -5.094 1.210 11.347 1.00 96.81 90 LEU A C 1
ATOM 740 O O . LEU A 1 90 ? -5.880 1.796 12.082 1.00 96.81 90 LEU A O 1
ATOM 744 N N . LEU A 1 91 ? -5.210 1.243 10.014 1.00 95.00 91 LEU A N 1
ATOM 745 C CA . LEU A 1 91 ? -6.306 1.951 9.335 1.00 95.00 91 LEU A CA 1
ATOM 746 C C . LEU A 1 91 ? -7.685 1.376 9.697 1.00 95.00 91 LEU A C 1
ATOM 748 O O . LEU A 1 91 ? -8.643 2.126 9.882 1.00 95.00 91 LEU A O 1
ATOM 752 N N . HIS A 1 92 ? -7.787 0.049 9.814 1.00 94.69 92 HIS A N 1
ATOM 753 C CA . HIS A 1 92 ? -9.000 -0.611 10.299 1.00 94.69 92 HIS A CA 1
ATOM 754 C C . HIS A 1 92 ? -9.331 -0.190 11.740 1.00 94.69 92 HIS A C 1
ATOM 756 O O . HIS A 1 92 ? -10.462 0.208 12.025 1.00 94.69 92 HIS A O 1
ATOM 762 N N . LEU A 1 93 ? -8.345 -0.224 12.643 1.00 96.19 93 LEU A N 1
ATOM 763 C CA . LEU A 1 93 ? -8.542 0.181 14.036 1.00 96.19 93 LEU A CA 1
ATOM 764 C C . LEU A 1 93 ? -8.903 1.654 14.171 1.00 96.19 93 LEU A C 1
ATOM 766 O O . LEU A 1 93 ? -9.780 1.981 14.962 1.00 96.19 93 LEU A O 1
ATOM 770 N N . GLU A 1 94 ? -8.302 2.528 13.369 1.00 95.62 94 GLU A N 1
ATOM 771 C CA . GLU A 1 94 ? -8.651 3.945 13.329 1.00 95.62 94 GLU A CA 1
ATOM 772 C C . GLU A 1 94 ? -10.137 4.138 13.003 1.00 95.62 94 GLU A C 1
ATOM 774 O O . GLU A 1 94 ? -10.860 4.812 13.740 1.00 95.62 94 GLU A O 1
ATOM 779 N N . ASN A 1 95 ? -10.625 3.490 11.940 1.00 91.69 95 ASN A N 1
ATOM 780 C CA . ASN A 1 95 ? -12.041 3.537 11.573 1.00 91.69 95 ASN A CA 1
ATOM 781 C C . ASN A 1 95 ? -12.929 3.013 12.702 1.00 91.69 95 ASN A C 1
ATOM 783 O O . ASN A 1 95 ? -13.952 3.615 13.032 1.00 91.69 95 ASN A O 1
ATOM 787 N N . ARG A 1 96 ? -12.522 1.908 13.324 1.00 92.50 96 ARG A N 1
ATOM 788 C CA . ARG A 1 96 ? -13.270 1.279 14.405 1.00 92.50 96 ARG A CA 1
ATOM 789 C C . ARG A 1 96 ? -13.352 2.155 15.657 1.00 92.50 96 ARG A C 1
ATOM 791 O O . ARG A 1 96 ? -14.442 2.330 16.196 1.00 92.50 96 ARG A O 1
ATOM 798 N N . ILE A 1 97 ? -12.238 2.750 16.082 1.00 94.94 97 ILE A N 1
ATOM 799 C CA . ILE A 1 97 ? -12.173 3.687 17.214 1.00 94.94 97 ILE A CA 1
ATOM 800 C C . ILE A 1 97 ? -13.015 4.933 16.916 1.00 94.94 97 ILE A C 1
ATOM 802 O O . ILE A 1 97 ? -13.762 5.399 17.780 1.00 94.94 97 ILE A O 1
ATOM 806 N N . ASN A 1 98 ? -12.965 5.454 15.687 1.00 92.50 98 ASN A N 1
ATOM 807 C CA . ASN A 1 98 ? -13.766 6.609 15.281 1.00 92.50 98 ASN A CA 1
ATOM 808 C C . ASN A 1 98 ? -15.273 6.343 15.401 1.00 92.50 98 ASN A C 1
ATOM 810 O O . ASN A 1 98 ? -16.005 7.221 15.862 1.00 92.50 98 ASN A O 1
ATOM 814 N N . LEU A 1 99 ? -15.712 5.124 15.072 1.00 90.62 99 LEU A N 1
ATOM 815 C CA . LEU A 1 99 ? -17.107 4.689 15.173 1.00 90.62 99 LEU A CA 1
ATOM 816 C C . LEU A 1 99 ? -17.569 4.363 16.605 1.00 90.62 99 LEU A C 1
ATOM 818 O O . LEU A 1 99 ? -18.775 4.226 16.817 1.00 90.62 99 LEU A O 1
ATOM 822 N N . LEU A 1 100 ? -16.668 4.277 17.594 1.00 91.75 100 LEU A N 1
ATOM 823 C CA . LEU A 1 100 ? -17.066 4.118 18.997 1.00 91.75 100 LEU A CA 1
ATOM 824 C C . LEU A 1 100 ? -17.900 5.319 19.457 1.00 91.75 100 LEU A C 1
ATOM 826 O O . LEU A 1 100 ? -17.442 6.468 19.383 1.00 91.75 100 LEU A O 1
ATOM 830 N N . LYS A 1 101 ? -19.085 5.031 20.005 1.00 91.44 101 LYS A N 1
ATOM 831 C CA . LYS A 1 101 ? -20.006 5.995 20.621 1.00 91.44 101 LYS A CA 1
ATOM 832 C C . LYS A 1 101 ? -19.957 5.871 22.152 1.00 91.44 101 LYS A C 1
ATOM 834 O O . LYS A 1 101 ? -20.750 5.123 22.715 1.00 91.44 101 LYS A O 1
ATOM 839 N N . PRO A 1 102 ? -19.025 6.552 22.839 1.00 93.81 102 PRO A N 1
ATOM 840 C CA . PRO A 1 102 ? -18.966 6.505 24.295 1.00 93.81 102 PRO A CA 1
ATOM 841 C C . PRO A 1 102 ? -20.141 7.284 24.911 1.00 93.81 102 PRO A C 1
ATOM 843 O O . PRO A 1 102 ? -20.434 8.403 24.493 1.00 93.81 102 PRO A O 1
ATOM 846 N N . SER A 1 103 ? -20.797 6.712 25.919 1.00 94.38 103 SER A N 1
ATOM 847 C CA . SER A 1 103 ? -21.911 7.326 26.660 1.00 94.38 103 SER A CA 1
ATOM 848 C C . SER A 1 103 ? -21.493 7.918 28.014 1.00 94.38 103 SER A C 1
ATOM 850 O O . SER A 1 103 ? -22.219 8.740 28.565 1.00 94.38 103 SER A O 1
ATOM 852 N N . GLY A 1 104 ? -20.327 7.537 28.552 1.00 95.81 104 GLY A N 1
ATOM 853 C CA . GLY A 1 104 ? -19.842 7.967 29.872 1.00 95.81 104 GLY A CA 1
ATOM 854 C C . GLY A 1 104 ? -18.415 8.522 29.865 1.00 95.81 104 GLY A C 1
ATOM 855 O O . GLY A 1 104 ? -17.646 8.279 28.936 1.00 95.81 104 GLY A O 1
ATOM 856 N N . LYS A 1 105 ? -18.035 9.245 30.931 1.00 97.12 105 LYS A N 1
ATOM 857 C CA . LYS A 1 105 ? -16.682 9.822 31.085 1.00 97.12 105 LYS A CA 1
ATOM 858 C C . LYS A 1 105 ? -15.579 8.764 30.997 1.00 97.12 105 LYS A C 1
ATOM 860 O O . LYS A 1 105 ? -14.578 8.990 30.328 1.00 97.12 105 LYS A O 1
ATOM 865 N N . GLU A 1 106 ? -15.788 7.611 31.625 1.00 97.12 106 GLU A N 1
ATOM 866 C CA . GLU A 1 106 ? -14.853 6.481 31.585 1.00 97.12 106 GLU A CA 1
ATOM 867 C C . GLU A 1 106 ? -14.661 5.951 30.156 1.00 97.12 106 GLU A C 1
ATOM 869 O O . GLU A 1 106 ? -13.537 5.795 29.690 1.00 97.12 106 GLU A O 1
ATOM 874 N N . GLN A 1 107 ? -15.754 5.793 29.407 1.00 96.19 107 GLN A N 1
ATOM 875 C CA . GLN A 1 107 ? -15.715 5.339 28.015 1.00 96.19 107 GLN A CA 1
ATOM 876 C C . GLN A 1 107 ? -15.038 6.350 27.076 1.00 96.19 107 GLN A C 1
ATOM 878 O O . GLN A 1 107 ? -14.368 5.960 26.116 1.00 96.19 107 GLN A O 1
ATOM 883 N N . ILE A 1 108 ? -15.206 7.652 27.342 1.00 96.56 108 ILE A N 1
ATOM 884 C CA . ILE A 1 108 ? -14.498 8.725 26.627 1.00 96.56 108 ILE A CA 1
ATOM 885 C C . ILE A 1 108 ? -12.999 8.648 26.926 1.00 96.56 108 ILE A C 1
ATOM 887 O O . ILE A 1 108 ? -12.199 8.693 25.993 1.00 96.56 108 ILE A O 1
ATOM 891 N N . SER A 1 109 ? -12.625 8.486 28.201 1.00 97.44 109 SER A N 1
ATOM 892 C CA . SER A 1 109 ? -11.227 8.297 28.609 1.00 97.44 109 SER A CA 1
ATOM 893 C C . SER A 1 109 ? -10.613 7.110 27.873 1.00 97.44 109 SER A C 1
ATOM 895 O O . SER A 1 109 ? -9.599 7.264 27.203 1.00 97.44 109 SER A O 1
ATOM 897 N N . LYS A 1 110 ? -11.303 5.967 27.863 1.00 97.38 110 LYS A N 1
ATOM 898 C CA . LYS A 1 110 ? -10.838 4.757 27.183 1.00 97.38 110 LYS A CA 1
ATOM 899 C C . LYS A 1 110 ? -10.655 4.950 25.672 1.00 97.38 110 LYS A C 1
ATOM 901 O O . LYS A 1 110 ? -9.669 4.494 25.101 1.00 97.38 110 LYS A O 1
ATOM 906 N N . LYS A 1 111 ? -11.568 5.671 25.006 1.00 96.38 111 LYS A N 1
ATOM 907 C CA . LYS A 1 111 ? -11.419 6.036 23.584 1.00 96.38 111 LYS A CA 1
ATOM 908 C C . LYS A 1 111 ? -10.171 6.899 23.348 1.00 96.38 111 LYS A C 1
ATOM 910 O O . LYS A 1 111 ? -9.478 6.703 22.351 1.00 96.38 111 LYS A O 1
ATOM 915 N N . ASN A 1 112 ? -9.875 7.837 24.247 1.00 97.19 112 ASN A N 1
ATOM 916 C CA . ASN A 1 112 ? -8.669 8.665 24.167 1.00 97.19 112 ASN A CA 1
ATOM 917 C C . ASN A 1 112 ? -7.392 7.842 24.395 1.00 97.19 112 ASN A C 1
ATOM 919 O O . ASN A 1 112 ? -6.404 8.052 23.687 1.00 97.19 112 ASN A O 1
ATOM 923 N N . ASP A 1 113 ? -7.433 6.865 25.301 1.00 98.12 113 ASP A N 1
ATOM 924 C CA . ASP A 1 113 ? -6.328 5.928 25.519 1.00 98.12 113 ASP A CA 1
ATOM 925 C C . ASP A 1 113 ? -6.046 5.119 24.246 1.00 98.12 113 ASP A C 1
ATOM 927 O O . ASP A 1 113 ? -4.897 5.030 23.814 1.00 98.12 113 ASP A O 1
ATOM 931 N N . PHE A 1 114 ? -7.087 4.617 23.570 1.00 98.06 114 PHE A N 1
ATOM 932 C CA . PHE A 1 114 ? -6.926 3.929 22.284 1.00 98.06 114 PHE A CA 1
ATOM 933 C C . PHE A 1 114 ? -6.334 4.820 21.197 1.00 98.06 114 PHE A C 1
ATOM 935 O O . PHE A 1 114 ? -5.458 4.372 20.463 1.00 98.06 114 PHE A O 1
ATOM 942 N N . ASN A 1 115 ? -6.762 6.080 21.101 1.00 97.25 115 ASN A N 1
ATOM 943 C CA . ASN A 1 115 ? -6.165 7.024 20.155 1.00 97.25 115 ASN A CA 1
ATOM 944 C C . ASN A 1 115 ? -4.679 7.259 20.451 1.00 97.25 115 ASN A C 1
ATOM 946 O O . ASN A 1 115 ? -3.872 7.316 19.527 1.00 97.25 115 ASN A O 1
ATOM 950 N N . THR A 1 116 ? -4.309 7.354 21.728 1.00 97.81 116 THR A N 1
ATOM 951 C CA . THR A 1 116 ? -2.910 7.513 22.143 1.00 97.81 116 THR A CA 1
ATOM 952 C C . THR A 1 116 ? -2.084 6.289 21.754 1.00 97.81 116 THR A C 1
ATOM 954 O O . THR A 1 116 ? -1.057 6.432 21.098 1.00 97.81 116 THR A O 1
ATOM 957 N N . GLN A 1 117 ? -2.568 5.081 22.064 1.00 98.06 117 GLN A N 1
ATOM 958 C CA . GLN A 1 117 ? -1.900 3.830 21.687 1.00 98.06 117 GLN A CA 1
ATOM 959 C C . GLN A 1 117 ? -1.767 3.677 20.166 1.00 98.06 117 GLN A C 1
ATOM 961 O O . GLN A 1 117 ? -0.722 3.250 19.677 1.00 98.06 117 GLN A O 1
ATOM 966 N N . LEU A 1 118 ? -2.802 4.061 19.412 1.00 97.12 118 LEU A N 1
ATOM 967 C CA . LEU A 1 118 ? -2.782 4.048 17.952 1.00 97.12 118 LEU A CA 1
ATOM 968 C C . LEU A 1 118 ? -1.695 4.982 17.401 1.00 97.12 118 LEU A C 1
ATOM 970 O O . LEU A 1 118 ? -0.956 4.587 16.502 1.00 97.12 118 LEU A O 1
ATOM 974 N N . LEU A 1 119 ? -1.570 6.194 17.951 1.00 96.94 119 LEU A N 1
ATOM 975 C CA . LEU A 1 119 ? -0.525 7.146 17.564 1.00 96.94 119 LEU A CA 1
ATOM 976 C C . LEU A 1 119 ? 0.876 6.621 17.894 1.00 96.94 119 LEU A C 1
ATOM 978 O O . LEU A 1 119 ? 1.779 6.752 17.069 1.00 96.94 119 LEU A O 1
ATOM 982 N N . THR A 1 120 ? 1.061 5.984 19.053 1.00 97.50 120 THR A N 1
ATOM 983 C CA . THR A 1 120 ? 2.340 5.357 19.418 1.00 97.50 120 THR A CA 1
ATOM 984 C C . THR A 1 120 ? 2.726 4.253 18.433 1.00 97.50 120 THR A C 1
ATOM 986 O O . THR A 1 120 ? 3.842 4.259 17.918 1.00 97.50 120 THR A O 1
ATOM 989 N N . LEU A 1 121 ? 1.796 3.350 18.096 1.00 97.12 121 LEU A N 1
ATOM 990 C CA . LEU A 1 121 ? 2.027 2.297 17.099 1.00 97.12 121 LEU A CA 1
ATOM 991 C C . LEU A 1 121 ? 2.327 2.864 15.705 1.00 97.12 121 LEU A C 1
ATOM 993 O O . LEU A 1 121 ? 3.166 2.322 14.987 1.00 97.12 121 LEU A O 1
ATOM 997 N N . GLN A 1 122 ? 1.658 3.953 15.313 1.00 96.56 122 GLN A N 1
ATOM 998 C CA . GLN A 1 122 ? 1.950 4.651 14.058 1.00 96.56 122 GLN A CA 1
ATOM 999 C C . GLN A 1 122 ? 3.367 5.238 14.052 1.00 96.56 122 GLN A C 1
ATOM 1001 O O . GLN A 1 122 ? 4.044 5.136 13.032 1.00 96.56 122 GLN A O 1
ATOM 1006 N N . GLY A 1 123 ? 3.828 5.802 15.173 1.00 95.94 123 GLY A N 1
ATOM 1007 C CA . GLY A 1 123 ? 5.203 6.283 15.332 1.00 95.94 123 GLY A CA 1
ATOM 1008 C C . GLY A 1 123 ? 6.233 5.165 15.159 1.00 95.94 123 GLY A C 1
ATOM 1009 O O . GLY A 1 123 ? 7.100 5.267 14.297 1.00 95.94 123 GLY A O 1
ATOM 1010 N N . LEU A 1 124 ? 6.070 4.053 15.883 1.00 96.06 124 LEU A N 1
ATOM 1011 C CA . LEU A 1 124 ? 6.965 2.891 15.779 1.00 96.06 124 LEU A CA 1
ATOM 1012 C C . LEU A 1 124 ? 7.002 2.302 14.367 1.00 96.06 124 LEU A C 1
ATOM 1014 O O . LEU A 1 124 ? 8.060 1.955 13.846 1.00 96.06 124 LEU A O 1
ATOM 1018 N N . LEU A 1 125 ? 5.843 2.209 13.712 1.00 95.62 125 LEU A N 1
ATOM 1019 C CA . LEU A 1 125 ? 5.766 1.752 12.329 1.00 95.62 125 LEU A CA 1
ATOM 1020 C C . LEU A 1 125 ? 6.592 2.646 11.390 1.00 95.62 125 LEU A C 1
ATOM 1022 O O . LEU A 1 125 ? 7.252 2.128 10.487 1.00 95.62 125 LEU A O 1
ATOM 1026 N N . ILE A 1 126 ? 6.550 3.968 11.591 1.00 93.88 126 ILE A N 1
ATOM 1027 C CA . ILE A 1 126 ? 7.347 4.917 10.807 1.00 93.88 126 ILE A CA 1
ATOM 1028 C C . ILE A 1 126 ? 8.835 4.662 11.054 1.00 93.88 126 ILE A C 1
ATOM 1030 O O . ILE A 1 126 ? 9.555 4.452 10.082 1.00 93.88 126 ILE A O 1
ATOM 1034 N N . GLU A 1 127 ? 9.272 4.564 12.310 1.00 94.38 127 GLU A N 1
ATOM 1035 C CA . GLU A 1 127 ? 10.675 4.300 12.673 1.00 94.38 127 GLU A CA 1
ATOM 1036 C C . GLU A 1 127 ? 11.214 3.001 12.045 1.00 94.38 127 GLU A C 1
ATOM 1038 O O . GLU A 1 127 ? 12.297 2.987 11.447 1.00 94.38 127 GLU A O 1
ATOM 1043 N N . HIS A 1 128 ? 10.440 1.910 12.090 1.00 93.50 128 HIS A N 1
ATOM 1044 C CA . HIS A 1 128 ? 10.810 0.656 11.424 1.00 93.50 128 HIS A CA 1
ATOM 1045 C C . HIS A 1 128 ? 10.857 0.791 9.899 1.00 93.50 128 HIS A C 1
ATOM 1047 O O . HIS A 1 128 ? 11.747 0.231 9.257 1.00 93.50 128 HIS A O 1
ATOM 1053 N N . SER A 1 129 ? 9.911 1.524 9.304 1.00 90.50 129 SER A N 1
ATOM 1054 C CA . SER A 1 129 ? 9.893 1.745 7.856 1.00 90.50 129 SER A CA 1
ATOM 1055 C C . SER A 1 129 ? 11.069 2.603 7.385 1.00 90.50 129 SER A C 1
ATOM 1057 O O . SER A 1 129 ? 11.660 2.303 6.351 1.00 90.50 129 SER A O 1
ATOM 1059 N N . GLU A 1 130 ? 11.460 3.617 8.157 1.00 90.94 130 GLU A N 1
ATOM 1060 C CA . GLU A 1 130 ? 12.621 4.458 7.870 1.00 90.94 130 GLU A CA 1
ATOM 1061 C C . GLU A 1 130 ? 13.915 3.656 7.999 1.00 90.94 130 GLU A C 1
ATOM 1063 O O . GLU A 1 130 ? 14.737 3.688 7.087 1.00 90.94 130 GLU A O 1
ATOM 1068 N N . SER A 1 131 ? 14.046 2.847 9.054 1.00 89.25 131 SER A N 1
ATOM 1069 C CA . SER A 1 131 ? 15.201 1.961 9.251 1.00 89.25 131 SER A CA 1
ATOM 1070 C C . SER A 1 131 ? 15.364 0.957 8.105 1.00 89.25 131 SER A C 1
ATOM 1072 O O . SER A 1 131 ? 16.476 0.703 7.645 1.00 89.25 131 SER A O 1
ATOM 1074 N N . GLN A 1 132 ? 14.257 0.396 7.603 1.00 86.56 132 GLN A N 1
ATOM 1075 C CA . GLN A 1 132 ? 14.282 -0.474 6.425 1.00 86.56 132 GLN A CA 1
ATOM 1076 C C . GLN A 1 132 ? 14.692 0.279 5.167 1.00 86.56 132 GLN A C 1
ATOM 1078 O O . GLN A 1 132 ? 15.557 -0.201 4.449 1.00 86.56 132 GLN A O 1
ATOM 1083 N N . ILE A 1 133 ? 14.131 1.466 4.921 1.00 84.50 133 ILE A N 1
ATOM 1084 C CA . ILE A 1 133 ? 14.520 2.290 3.770 1.00 84.50 133 ILE A CA 1
ATOM 1085 C C . ILE A 1 133 ? 16.009 2.637 3.845 1.00 84.50 133 ILE A C 1
ATOM 1087 O O . ILE A 1 133 ? 16.694 2.591 2.831 1.00 84.50 133 ILE A O 1
ATOM 1091 N N . GLU A 1 134 ? 16.536 2.962 5.023 1.00 88.31 134 GLU A N 1
ATOM 1092 C CA . GLU A 1 134 ? 17.965 3.214 5.206 1.00 88.31 134 GLU A CA 1
ATOM 1093 C C . GLU A 1 134 ? 18.822 1.975 4.938 1.00 88.31 134 GLU A C 1
ATOM 1095 O O . GLU A 1 134 ? 19.884 2.095 4.329 1.00 88.31 134 GLU A O 1
ATOM 1100 N N . ASN A 1 135 ? 18.374 0.790 5.354 1.00 86.44 135 ASN A N 1
ATOM 1101 C CA . ASN A 1 135 ? 19.064 -0.463 5.053 1.00 86.44 135 ASN A CA 1
ATOM 1102 C C . ASN A 1 135 ? 19.019 -0.786 3.554 1.00 86.44 135 ASN A C 1
ATOM 1104 O O . ASN A 1 135 ? 20.065 -1.073 2.975 1.00 86.44 135 ASN A O 1
ATOM 1108 N N . ASP A 1 136 ? 17.855 -0.633 2.921 1.00 80.88 136 ASP A N 1
ATOM 1109 C CA . ASP A 1 136 ? 17.659 -0.815 1.481 1.00 80.88 136 ASP A CA 1
ATOM 1110 C C . ASP A 1 136 ? 18.503 0.182 0.668 1.00 80.88 136 ASP A C 1
ATOM 1112 O O . ASP A 1 136 ? 18.992 -0.140 -0.411 1.00 80.88 136 ASP A O 1
ATOM 1116 N N . LEU A 1 137 ? 18.704 1.401 1.184 1.00 81.12 137 LEU A N 1
ATOM 1117 C CA . LEU A 1 137 ? 19.576 2.410 0.575 1.00 81.12 137 LEU A CA 1
ATOM 1118 C C . LEU A 1 137 ? 21.065 2.092 0.752 1.00 81.12 137 LEU A C 1
ATOM 1120 O O . LEU A 1 137 ? 21.866 2.463 -0.105 1.00 81.12 137 LEU A O 1
ATOM 1124 N N . LYS A 1 138 ? 21.456 1.441 1.855 1.00 88.94 138 LYS A N 1
ATOM 1125 C CA . LYS A 1 138 ? 22.842 0.997 2.080 1.00 88.94 138 LYS A CA 1
ATOM 1126 C C . LYS A 1 138 ? 23.201 -0.187 1.189 1.00 88.94 138 LYS A C 1
ATOM 1128 O O . LYS A 1 138 ? 24.347 -0.292 0.756 1.00 88.94 138 LYS A O 1
ATOM 1133 N N . THR A 1 139 ? 22.247 -1.068 0.905 1.00 85.88 139 THR A N 1
ATOM 1134 C CA . THR A 1 139 ? 22.432 -2.156 -0.054 1.00 85.88 139 THR A CA 1
ATOM 1135 C C . THR A 1 139 ? 22.329 -1.599 -1.470 1.00 85.88 139 THR A C 1
ATOM 1137 O O . THR A 1 139 ? 21.234 -1.434 -2.002 1.00 85.88 139 THR A O 1
ATOM 1140 N N . GLN A 1 140 ? 23.467 -1.290 -2.097 1.00 84.44 140 GLN A N 1
ATOM 1141 C CA . GLN A 1 140 ? 23.468 -1.033 -3.537 1.00 84.44 140 GLN A CA 1
ATOM 1142 C C . GLN A 1 140 ? 22.945 -2.289 -4.252 1.00 84.44 140 GLN A C 1
ATOM 1144 O O . GLN A 1 140 ? 23.488 -3.372 -4.013 1.00 84.44 140 GLN A O 1
ATOM 1149 N N . PRO A 1 141 ? 21.894 -2.179 -5.087 1.00 88.19 141 PRO A N 1
ATOM 1150 C CA . PRO A 1 141 ? 21.427 -3.312 -5.870 1.00 88.19 141 PRO A CA 1
ATOM 1151 C C . PRO A 1 141 ? 22.559 -3.797 -6.769 1.00 88.19 141 PRO A C 1
ATOM 1153 O O . PRO A 1 141 ? 23.360 -3.003 -7.271 1.00 88.19 141 PRO A O 1
ATOM 1156 N N . SER A 1 142 ? 22.628 -5.107 -6.965 1.00 93.50 142 SER A N 1
ATOM 1157 C CA . SER A 1 142 ? 23.607 -5.685 -7.880 1.00 93.50 142 SER A CA 1
ATOM 1158 C C . SER A 1 142 ? 23.373 -5.171 -9.306 1.00 93.50 142 SER A C 1
ATOM 1160 O O . SER A 1 142 ? 22.246 -4.851 -9.690 1.00 93.50 142 SER A O 1
ATOM 1162 N N . GLU A 1 143 ? 24.428 -5.096 -10.123 1.00 94.69 143 GLU A N 1
ATOM 1163 C CA . GLU A 1 143 ? 24.318 -4.591 -11.502 1.00 94.69 143 GLU A CA 1
ATOM 1164 C C . GLU A 1 143 ? 23.265 -5.366 -12.317 1.00 94.69 143 GLU A C 1
ATOM 1166 O O . GLU A 1 143 ? 22.494 -4.767 -13.064 1.00 94.69 143 GLU A O 1
ATOM 1171 N N . SER A 1 144 ? 23.153 -6.678 -12.090 1.00 95.44 144 SER A N 1
ATOM 1172 C CA . SER A 1 144 ? 22.125 -7.530 -12.699 1.00 95.44 144 SER A CA 1
ATOM 1173 C C . SER A 1 144 ? 20.700 -7.113 -12.307 1.00 95.44 144 SER A C 1
ATOM 1175 O O . SER A 1 144 ? 19.842 -6.981 -13.178 1.00 95.44 144 SER A O 1
ATOM 1177 N N . GLU A 1 145 ? 20.443 -6.815 -11.029 1.00 94.06 145 GLU A N 1
ATOM 1178 C CA . GLU A 1 145 ? 19.129 -6.332 -10.576 1.00 94.06 145 GLU A CA 1
ATOM 1179 C C . GLU A 1 145 ? 18.792 -4.954 -11.158 1.00 94.06 145 GLU A C 1
ATOM 1181 O O . GLU A 1 145 ? 17.635 -4.684 -11.496 1.00 94.06 145 GLU A O 1
ATOM 1186 N N . ILE A 1 146 ? 19.798 -4.083 -11.302 1.00 95.12 146 ILE A N 1
ATOM 1187 C CA . ILE A 1 146 ? 19.647 -2.773 -11.949 1.00 95.12 146 ILE A CA 1
ATOM 1188 C C . ILE A 1 146 ? 19.257 -2.959 -13.418 1.00 95.12 146 ILE A C 1
ATOM 1190 O O . ILE A 1 146 ? 18.311 -2.316 -13.881 1.00 95.12 146 ILE A O 1
ATOM 1194 N N . ILE A 1 147 ? 19.944 -3.845 -14.145 1.00 96.50 147 ILE A N 1
ATOM 1195 C CA . ILE A 1 147 ? 19.649 -4.154 -15.550 1.00 96.50 147 ILE A CA 1
ATOM 1196 C C . ILE A 1 147 ? 18.217 -4.675 -15.689 1.00 96.50 147 ILE A C 1
ATOM 1198 O O . ILE A 1 147 ? 17.450 -4.115 -16.473 1.00 96.50 147 ILE A O 1
ATOM 1202 N N . ASP A 1 148 ? 17.812 -5.653 -14.879 1.00 95.56 148 ASP A N 1
ATOM 1203 C CA . ASP A 1 148 ? 16.445 -6.186 -14.875 1.00 95.56 148 ASP A CA 1
ATOM 1204 C C . ASP A 1 148 ? 15.402 -5.098 -14.610 1.00 95.56 148 ASP A C 1
ATOM 1206 O O . ASP A 1 148 ? 14.348 -5.034 -15.256 1.00 95.56 148 ASP A O 1
ATOM 1210 N N . GLN A 1 149 ? 15.687 -4.209 -13.659 1.00 94.06 149 GLN A N 1
ATOM 1211 C CA . GLN A 1 149 ? 14.798 -3.104 -13.338 1.00 94.06 149 GLN A CA 1
ATOM 1212 C C . GLN A 1 149 ? 14.686 -2.103 -14.492 1.00 94.06 149 GLN A C 1
ATOM 1214 O O . GLN A 1 149 ? 13.588 -1.601 -14.752 1.00 94.06 149 GLN A O 1
ATOM 1219 N N . ILE A 1 150 ? 15.778 -1.824 -15.206 1.00 95.62 150 ILE A N 1
ATOM 1220 C CA . ILE A 1 150 ? 15.756 -0.978 -16.403 1.00 95.62 150 ILE A CA 1
ATOM 1221 C C . ILE A 1 150 ? 14.963 -1.671 -17.514 1.00 95.62 150 ILE A C 1
ATOM 1223 O O . ILE A 1 150 ? 14.065 -1.050 -18.080 1.00 95.62 150 ILE A O 1
ATOM 1227 N N . LEU A 1 151 ? 15.219 -2.955 -17.787 1.00 95.31 151 LEU A N 1
ATOM 1228 C CA . LEU A 1 151 ? 14.534 -3.720 -18.833 1.00 95.31 151 LEU A CA 1
ATOM 1229 C C . LEU A 1 151 ? 13.013 -3.765 -18.622 1.00 95.31 151 LEU A C 1
ATOM 1231 O O . LEU A 1 151 ? 12.267 -3.585 -19.585 1.00 95.31 151 LEU A O 1
ATOM 1235 N N . ARG A 1 152 ? 12.545 -3.904 -17.371 1.00 94.25 152 ARG A N 1
ATOM 1236 C CA . ARG A 1 152 ? 11.111 -3.856 -17.014 1.00 94.25 152 ARG A CA 1
ATOM 1237 C C . ARG A 1 152 ? 10.445 -2.502 -17.277 1.00 94.25 152 ARG A C 1
ATOM 1239 O O . ARG A 1 152 ? 9.233 -2.456 -17.472 1.00 94.25 152 ARG A O 1
ATOM 1246 N N . ASN A 1 153 ? 11.213 -1.413 -17.249 1.00 95.69 153 ASN A N 1
ATOM 1247 C CA . ASN A 1 153 ? 10.707 -0.045 -17.404 1.00 95.69 153 ASN A CA 1
ATOM 1248 C C . ASN A 1 153 ? 11.059 0.590 -18.759 1.00 95.69 153 ASN A C 1
ATOM 1250 O O . ASN A 1 153 ? 10.663 1.728 -19.025 1.00 95.69 153 ASN A O 1
ATOM 1254 N N . LEU A 1 154 ? 11.797 -0.112 -19.625 1.00 95.69 154 LEU A N 1
ATOM 1255 C CA . LEU A 1 154 ? 12.079 0.361 -20.976 1.00 95.69 154 LEU A CA 1
ATOM 1256 C C . LEU A 1 154 ? 10.786 0.466 -21.788 1.00 95.69 154 LEU A C 1
ATOM 1258 O O . LEU A 1 154 ? 9.848 -0.314 -21.642 1.00 95.69 154 LEU A O 1
ATOM 1262 N N . ASN A 1 155 ? 10.756 1.434 -22.703 1.00 94.31 155 ASN A N 1
ATOM 1263 C CA . ASN A 1 155 ? 9.672 1.539 -23.670 1.00 94.31 155 ASN A CA 1
ATOM 1264 C C . ASN A 1 155 ? 9.567 0.217 -24.469 1.00 94.31 155 ASN A C 1
ATOM 1266 O O . ASN A 1 155 ? 10.612 -0.275 -24.913 1.00 94.31 155 ASN A O 1
ATOM 1270 N N . PRO A 1 156 ? 8.350 -0.325 -24.697 1.00 96.88 156 PRO A N 1
ATOM 1271 C CA . PRO A 1 156 ? 8.149 -1.606 -25.380 1.00 96.88 156 PRO A CA 1
ATOM 1272 C C . PRO A 1 156 ? 8.951 -1.762 -26.679 1.00 96.88 156 PRO A C 1
ATOM 1274 O O . PRO A 1 156 ? 9.549 -2.805 -26.910 1.00 96.88 156 PRO A O 1
ATOM 1277 N N . TYR A 1 157 ? 9.079 -0.688 -27.468 1.00 95.38 157 TYR A N 1
ATOM 1278 C CA . TYR A 1 157 ? 9.860 -0.681 -28.711 1.00 95.38 157 TYR A CA 1
ATOM 1279 C C . TYR A 1 157 ? 11.342 -1.041 -28.521 1.00 95.38 157 TYR A C 1
ATOM 1281 O O . TYR A 1 157 ? 11.950 -1.681 -29.379 1.00 95.38 157 TYR A O 1
ATOM 1289 N N . PHE A 1 158 ? 11.952 -0.571 -27.430 1.00 97.06 158 PHE A N 1
ATOM 1290 C CA . PHE A 1 158 ? 13.339 -0.899 -27.102 1.00 97.06 158 PHE A CA 1
ATOM 1291 C C . PHE A 1 158 ? 13.419 -2.260 -26.428 1.00 97.06 158 PHE A C 1
ATOM 1293 O O . PHE A 1 158 ? 14.304 -3.031 -26.777 1.00 97.06 158 PHE A O 1
ATOM 1300 N N . SER A 1 159 ? 12.482 -2.559 -25.522 1.00 96.38 159 SER A N 1
ATOM 1301 C CA . SER A 1 159 ? 12.410 -3.840 -24.815 1.00 96.38 159 SER A CA 1
ATOM 1302 C C . SER A 1 159 ? 12.407 -5.013 -25.800 1.00 96.38 159 SER A C 1
ATOM 1304 O O . SER A 1 159 ? 13.326 -5.819 -25.759 1.00 96.38 159 SER A O 1
ATOM 1306 N N . GLU A 1 160 ? 11.503 -5.027 -26.788 1.00 96.50 160 GLU A N 1
ATOM 1307 C CA . GLU A 1 160 ? 11.400 -6.108 -27.785 1.00 96.50 160 GLU A CA 1
ATOM 1308 C C . GLU A 1 160 ? 12.706 -6.381 -28.547 1.00 96.50 160 GLU A C 1
ATOM 1310 O O . GLU A 1 160 ? 13.005 -7.523 -28.883 1.00 96.50 160 GLU A O 1
ATOM 1315 N N . ARG A 1 161 ? 13.495 -5.340 -28.836 1.00 96.88 161 ARG A N 1
ATOM 1316 C CA . ARG A 1 161 ? 14.733 -5.463 -29.623 1.00 96.88 161 ARG A CA 1
ATOM 1317 C C . ARG A 1 161 ? 15.954 -5.756 -28.777 1.00 96.88 161 ARG A C 1
ATOM 1319 O O . ARG A 1 161 ? 16.857 -6.444 -29.234 1.00 96.88 161 ARG A O 1
ATOM 1326 N N . VAL A 1 162 ? 15.994 -5.206 -27.569 1.00 97.06 162 VAL A N 1
ATOM 1327 C CA . VAL A 1 162 ? 17.066 -5.465 -26.610 1.00 97.06 162 VAL A CA 1
ATOM 1328 C C . VAL A 1 162 ? 16.940 -6.886 -26.062 1.00 97.06 162 VAL A C 1
ATOM 1330 O O . VAL A 1 162 ? 17.961 -7.540 -25.916 1.00 97.06 162 VAL A O 1
ATOM 1333 N N . SER A 1 163 ? 15.720 -7.407 -25.881 1.00 95.56 163 SER A N 1
ATOM 1334 C CA . SER A 1 163 ? 15.461 -8.789 -25.444 1.00 95.56 163 SER A CA 1
ATOM 1335 C C . SER A 1 163 ? 15.970 -9.874 -26.400 1.00 95.56 163 SER A C 1
ATOM 1337 O O . SER A 1 163 ? 16.008 -11.037 -26.018 1.00 95.56 163 SER A O 1
ATOM 1339 N N . LEU A 1 164 ? 16.361 -9.525 -27.631 1.00 95.88 164 LEU A N 1
ATOM 1340 C CA . LEU A 1 164 ? 17.000 -10.454 -28.575 1.00 95.88 164 LEU A CA 1
ATOM 1341 C C . LEU A 1 164 ? 18.490 -10.683 -28.276 1.00 95.88 164 LEU A C 1
ATOM 1343 O O . LEU A 1 164 ? 19.141 -11.469 -28.963 1.00 95.88 164 LEU A O 1
ATOM 1347 N N . HIS A 1 165 ? 19.043 -9.954 -27.311 1.00 96.81 165 HIS A N 1
ATOM 1348 C CA . HIS A 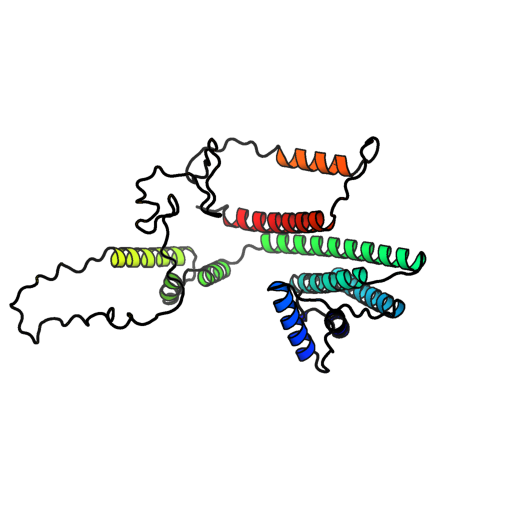1 165 ? 20.447 -9.995 -26.948 1.00 96.81 165 HIS A CA 1
ATOM 1349 C C . HIS A 1 165 ? 20.591 -10.271 -25.455 1.00 96.81 165 HIS A C 1
ATOM 1351 O O . HIS A 1 165 ? 19.854 -9.709 -24.647 1.00 96.81 165 HIS A O 1
ATOM 1357 N N . ASP A 1 166 ? 21.589 -11.072 -25.096 1.00 96.06 166 ASP A N 1
ATOM 1358 C CA . ASP A 1 166 ? 21.980 -11.248 -23.701 1.00 96.06 166 ASP A CA 1
ATOM 1359 C C . ASP A 1 166 ? 22.682 -9.969 -23.213 1.00 96.06 166 ASP A C 1
ATOM 1361 O O . ASP A 1 166 ? 23.577 -9.426 -23.880 1.00 96.06 166 ASP A O 1
ATOM 1365 N N . VAL A 1 167 ? 22.212 -9.432 -22.085 1.00 96.75 167 VAL A N 1
ATOM 1366 C CA . VAL A 1 167 ? 22.678 -8.167 -21.509 1.00 96.75 167 VAL A CA 1
ATOM 1367 C C . VAL A 1 167 ? 23.176 -8.417 -20.093 1.00 96.75 167 VAL A C 1
ATOM 1369 O O . VAL A 1 167 ? 22.392 -8.420 -19.150 1.00 96.75 167 VAL A O 1
ATOM 1372 N N . ASP A 1 168 ? 24.492 -8.563 -19.960 1.00 96.00 168 ASP A N 1
ATOM 1373 C CA . ASP A 1 168 ? 25.124 -8.861 -18.669 1.00 96.00 168 ASP A CA 1
ATOM 1374 C C . ASP A 1 168 ? 25.650 -7.605 -17.953 1.00 96.00 168 ASP A C 1
ATOM 1376 O O . ASP A 1 168 ? 25.860 -7.627 -16.744 1.00 96.00 168 ASP A O 1
ATOM 1380 N N . THR A 1 169 ? 25.870 -6.503 -18.686 1.00 97.62 169 THR A N 1
ATOM 1381 C CA . THR A 1 169 ? 26.435 -5.250 -18.152 1.00 97.62 169 THR A CA 1
ATOM 1382 C C . THR A 1 169 ? 25.650 -4.015 -18.591 1.00 97.62 169 THR A C 1
ATOM 1384 O O . THR A 1 169 ? 25.049 -3.965 -19.674 1.00 97.62 169 THR A O 1
ATOM 1387 N N . LEU A 1 170 ? 25.689 -2.969 -17.764 1.00 96.94 170 LEU A N 1
ATOM 1388 C CA . LEU A 1 170 ? 24.990 -1.708 -18.016 1.00 96.94 170 LEU A CA 1
ATOM 1389 C C . LEU A 1 170 ? 25.516 -1.005 -19.279 1.00 96.94 170 LEU A C 1
ATOM 1391 O O . LEU A 1 170 ? 24.751 -0.408 -20.042 1.00 96.94 170 LEU A O 1
ATOM 1395 N N . ASP A 1 171 ? 26.818 -1.102 -19.538 1.00 97.56 171 ASP A N 1
ATOM 1396 C CA . ASP A 1 171 ? 27.435 -0.524 -20.733 1.00 97.56 171 ASP A CA 1
ATOM 1397 C C . ASP A 1 171 ? 26.974 -1.229 -22.006 1.00 97.56 171 ASP A C 1
ATOM 1399 O O . ASP A 1 171 ? 26.673 -0.570 -23.010 1.00 97.56 171 ASP A O 1
ATOM 1403 N N . ARG A 1 172 ? 26.814 -2.558 -21.953 1.00 97.56 172 ARG A N 1
ATOM 1404 C CA . ARG A 1 172 ? 26.263 -3.316 -23.075 1.00 97.56 172 ARG A CA 1
ATOM 1405 C C . ARG A 1 172 ? 24.817 -2.920 -23.357 1.00 97.56 172 ARG A C 1
ATOM 1407 O O . ARG A 1 172 ? 24.457 -2.718 -24.519 1.00 97.56 172 ARG A O 1
ATOM 1414 N N . LEU A 1 173 ? 24.010 -2.731 -22.310 1.00 97.56 173 LEU A N 1
ATOM 1415 C CA . LEU A 1 173 ? 22.637 -2.237 -22.438 1.00 97.56 173 LEU A CA 1
ATOM 1416 C C . LEU A 1 173 ? 22.591 -0.862 -23.123 1.00 97.56 173 LEU A C 1
ATOM 1418 O O . LEU A 1 173 ? 21.814 -0.652 -24.059 1.00 97.56 173 LEU A O 1
ATOM 1422 N N . LYS A 1 174 ? 23.448 0.073 -22.691 1.00 97.50 174 LYS A N 1
ATOM 1423 C CA . LYS A 1 174 ? 23.560 1.417 -23.285 1.00 97.50 174 LYS A CA 1
ATOM 1424 C C . LYS A 1 174 ? 23.935 1.346 -24.764 1.00 97.50 174 LYS A C 1
ATOM 1426 O O . LYS A 1 174 ? 23.335 2.047 -25.582 1.00 97.50 174 LYS A O 1
ATOM 1431 N N . GLU A 1 175 ? 24.900 0.501 -25.118 1.00 98.19 175 GLU A N 1
ATOM 1432 C CA . GLU A 1 175 ? 25.341 0.310 -26.501 1.00 98.19 175 GLU A CA 1
ATOM 1433 C C . GLU A 1 175 ? 24.203 -0.214 -27.396 1.00 98.19 175 GLU A C 1
ATOM 1435 O O . GLU A 1 175 ? 23.971 0.317 -28.487 1.00 98.19 175 GLU A O 1
ATOM 1440 N N . LEU A 1 176 ? 23.448 -1.211 -26.924 1.00 98.12 176 LEU A N 1
ATOM 1441 C CA . LEU A 1 176 ? 22.305 -1.773 -27.651 1.00 98.12 176 LEU A CA 1
ATOM 1442 C C . LEU A 1 176 ? 21.177 -0.752 -27.825 1.00 98.12 176 LEU A C 1
ATOM 1444 O O . LEU A 1 176 ? 20.678 -0.574 -28.938 1.00 98.12 176 LEU A O 1
ATOM 1448 N N . CYS A 1 177 ? 20.818 -0.020 -26.769 1.00 97.38 177 CYS A N 1
ATOM 1449 C CA 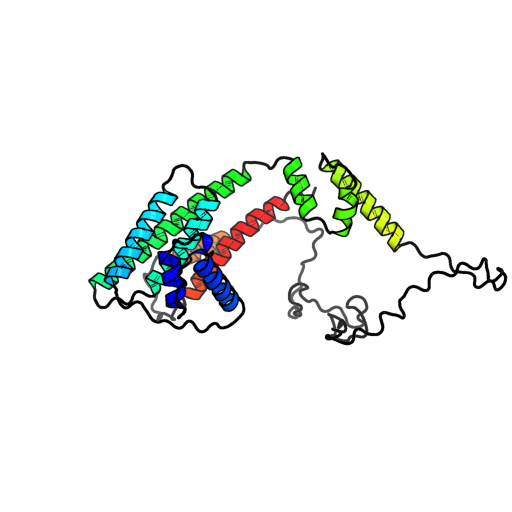. CYS A 1 177 ? 19.814 1.041 -26.847 1.00 97.38 177 CYS A CA 1
ATOM 1450 C C . CYS A 1 177 ? 20.209 2.135 -27.853 1.00 97.38 177 CYS A C 1
ATOM 1452 O O . CYS A 1 177 ? 19.361 2.583 -28.630 1.00 97.38 177 CYS A O 1
ATOM 1454 N N . ARG A 1 178 ? 21.494 2.525 -27.905 1.00 97.75 178 ARG A N 1
ATOM 1455 C CA . ARG A 1 178 ? 22.009 3.466 -28.917 1.00 97.75 178 ARG A CA 1
ATOM 1456 C C . ARG A 1 178 ? 21.871 2.906 -30.331 1.00 97.75 178 ARG A C 1
ATOM 1458 O O . ARG A 1 178 ? 21.316 3.582 -31.191 1.00 97.75 178 ARG A O 1
ATOM 1465 N N . LYS A 1 179 ? 22.256 1.647 -30.560 1.00 98.06 179 LYS A N 1
ATOM 1466 C CA . LYS A 1 179 ? 22.094 0.980 -31.866 1.00 98.06 179 LYS A CA 1
ATOM 1467 C C . LYS A 1 179 ? 20.631 0.928 -32.316 1.00 98.06 179 LYS A C 1
ATOM 1469 O O . LYS A 1 179 ? 20.333 1.225 -33.474 1.00 98.06 179 LYS A O 1
ATOM 1474 N N . VAL A 1 180 ? 19.708 0.594 -31.411 1.00 97.62 180 VAL A N 1
ATOM 1475 C CA . VAL A 1 180 ? 18.262 0.580 -31.693 1.00 97.62 180 VAL A CA 1
ATOM 1476 C C . VAL A 1 180 ? 17.756 1.981 -32.042 1.00 97.62 180 VAL A C 1
ATOM 1478 O O . VAL A 1 180 ? 16.993 2.134 -33.000 1.00 97.62 180 VAL A O 1
ATOM 1481 N N . GLN A 1 181 ? 18.205 3.002 -31.310 1.00 97.69 181 GLN A N 1
ATOM 1482 C CA . GLN A 1 181 ? 17.863 4.397 -31.579 1.00 97.69 181 GLN A CA 1
ATOM 1483 C C . GLN A 1 181 ? 18.410 4.870 -32.936 1.00 97.69 181 GLN A C 1
ATOM 1485 O O . GLN A 1 181 ? 17.695 5.537 -33.683 1.00 97.69 181 GLN A O 1
ATOM 1490 N N . ASP A 1 182 ? 19.630 4.480 -33.306 1.00 97.62 182 ASP A N 1
ATOM 1491 C CA . ASP A 1 182 ? 20.227 4.819 -34.600 1.00 97.62 182 ASP A CA 1
ATOM 1492 C C . ASP A 1 182 ? 19.471 4.168 -35.760 1.00 97.62 182 ASP A C 1
ATOM 1494 O O . ASP A 1 182 ? 19.190 4.819 -36.769 1.00 97.62 182 ASP A O 1
ATOM 1498 N N . VAL A 1 183 ? 19.091 2.893 -35.624 1.00 97.06 183 VAL A N 1
ATOM 1499 C CA . VAL A 1 183 ? 18.222 2.200 -36.591 1.00 97.06 183 VAL A CA 1
ATOM 1500 C C . VAL A 1 183 ? 16.879 2.913 -36.711 1.00 97.06 183 VAL A C 1
ATOM 1502 O O . VAL A 1 183 ? 16.453 3.203 -37.827 1.00 97.06 183 VAL A O 1
ATOM 1505 N N . LYS A 1 184 ? 16.245 3.260 -35.585 1.00 96.12 184 LYS A N 1
ATOM 1506 C CA . LYS A 1 184 ? 14.995 4.028 -35.581 1.00 96.12 184 LYS A CA 1
ATOM 1507 C C . LYS A 1 184 ? 15.153 5.346 -36.333 1.00 96.12 184 LYS A C 1
ATOM 1509 O O . LYS A 1 184 ? 14.373 5.629 -37.231 1.00 96.12 184 LYS A O 1
ATOM 1514 N N . SER A 1 185 ? 16.212 6.100 -36.041 1.00 96.25 185 SER A N 1
ATOM 1515 C CA . SER A 1 185 ? 16.475 7.381 -36.701 1.00 96.25 185 SER A CA 1
ATOM 1516 C C . SER A 1 185 ? 16.676 7.240 -38.214 1.00 96.25 185 SER A C 1
ATOM 1518 O O . SER A 1 185 ? 16.272 8.120 -38.969 1.00 96.25 185 SER A O 1
ATOM 1520 N N . ARG A 1 186 ? 17.278 6.133 -38.673 1.00 96.19 186 ARG A N 1
ATOM 1521 C CA . ARG A 1 186 ? 17.450 5.833 -40.100 1.00 96.19 186 ARG A CA 1
ATOM 1522 C C . ARG A 1 186 ? 16.132 5.465 -40.765 1.00 96.19 186 ARG A C 1
ATOM 1524 O O . ARG A 1 186 ? 15.902 5.920 -41.876 1.00 96.19 186 ARG A O 1
ATOM 1531 N N . ILE A 1 187 ? 15.281 4.693 -40.089 1.00 94.62 187 ILE A N 1
ATOM 1532 C CA . ILE A 1 187 ? 13.930 4.365 -40.562 1.00 94.62 187 ILE A CA 1
ATOM 1533 C C . ILE A 1 187 ? 13.087 5.640 -40.663 1.00 94.62 187 ILE A C 1
ATOM 1535 O O . ILE A 1 187 ? 12.484 5.884 -41.700 1.00 94.62 187 ILE A O 1
ATOM 1539 N N . ASP A 1 188 ? 13.114 6.495 -39.641 1.00 92.69 188 ASP A N 1
ATOM 1540 C CA . ASP A 1 188 ? 12.344 7.745 -39.617 1.00 92.69 188 ASP A CA 1
ATOM 1541 C C . ASP A 1 188 ? 12.827 8.744 -40.687 1.00 92.69 188 ASP A C 1
ATOM 1543 O O . ASP A 1 188 ? 12.042 9.516 -41.234 1.00 92.69 188 ASP A O 1
ATOM 1547 N N . LYS A 1 189 ? 14.128 8.731 -41.007 1.00 93.81 189 LYS A N 1
ATOM 1548 C CA . LYS A 1 189 ? 14.717 9.530 -42.095 1.00 93.81 189 LYS A CA 1
ATOM 1549 C C . LYS A 1 189 ? 14.592 8.871 -43.465 1.00 93.81 189 LYS A C 1
ATOM 1551 O O . LYS A 1 189 ? 14.891 9.529 -44.464 1.00 93.81 189 LYS A O 1
ATOM 1556 N N . TYR A 1 190 ? 14.215 7.598 -43.545 1.00 94.88 190 TYR A N 1
ATOM 1557 C CA . TYR A 1 190 ? 14.120 6.903 -44.817 1.00 94.88 190 TYR A CA 1
ATOM 1558 C C . TYR A 1 190 ? 12.938 7.461 -45.601 1.00 94.88 190 TYR A C 1
ATOM 1560 O O . TYR A 1 190 ? 11.778 7.299 -45.231 1.00 94.88 190 TYR A O 1
ATOM 1568 N N . HIS A 1 191 ? 13.253 8.116 -46.710 1.00 89.62 191 HIS A N 1
ATOM 1569 C CA . HIS A 1 191 ? 12.272 8.507 -47.703 1.00 89.62 191 HIS A CA 1
ATOM 1570 C C . HIS A 1 191 ? 12.450 7.534 -48.864 1.00 89.62 191 HIS A C 1
ATOM 1572 O O . HIS A 1 191 ? 13.563 7.459 -49.401 1.00 89.62 191 HIS A O 1
ATOM 1578 N N . PRO A 1 192 ? 11.416 6.760 -49.243 1.00 84.88 192 PRO A N 1
ATOM 1579 C CA . PRO A 1 192 ? 11.531 5.894 -50.402 1.00 84.88 192 PRO A CA 1
ATOM 1580 C C . PRO A 1 192 ? 11.925 6.761 -51.604 1.00 84.88 192 PRO A C 1
ATOM 1582 O O . PRO A 1 192 ? 11.401 7.874 -51.743 1.00 84.88 192 PRO A O 1
ATOM 1585 N N . PRO A 1 193 ? 12.867 6.302 -52.448 1.00 81.69 193 PRO A N 1
ATOM 1586 C CA . PRO A 1 193 ? 13.265 7.061 -53.621 1.00 81.69 193 PRO A CA 1
ATOM 1587 C C . PRO A 1 193 ? 12.008 7.419 -54.418 1.00 81.69 193 PRO A C 1
ATOM 1589 O O . PRO A 1 193 ? 11.114 6.571 -54.533 1.00 81.69 193 PRO A O 1
ATOM 1592 N N . PRO A 1 194 ? 11.903 8.663 -54.928 1.00 76.31 194 PRO A N 1
ATOM 1593 C CA . PRO A 1 194 ? 10.718 9.098 -55.644 1.00 76.31 194 PRO A CA 1
ATOM 1594 C C . PRO A 1 194 ? 10.453 8.089 -56.751 1.00 76.31 194 PRO A C 1
ATOM 1596 O O . PRO A 1 194 ? 11.291 7.897 -57.638 1.00 76.31 194 PRO A O 1
ATOM 1599 N N . GLN A 1 195 ? 9.314 7.401 -56.657 1.00 70.38 195 GLN A N 1
ATOM 1600 C CA . GLN A 1 195 ? 8.895 6.458 -57.677 1.00 70.38 195 GLN A CA 1
ATOM 1601 C C . GLN A 1 195 ? 8.721 7.274 -58.950 1.00 70.38 195 GLN A C 1
ATOM 1603 O O . GLN A 1 195 ? 7.743 8.009 -59.109 1.00 70.38 195 GLN A O 1
ATOM 1608 N N . LYS A 1 196 ? 9.710 7.201 -59.847 1.00 66.69 196 LYS A N 1
ATOM 1609 C CA . LYS A 1 196 ? 9.538 7.713 -61.197 1.00 66.69 196 LYS A CA 1
ATOM 1610 C C . LYS A 1 196 ? 8.349 6.937 -61.737 1.00 66.69 196 LYS A C 1
ATOM 1612 O O . LYS A 1 196 ? 8.436 5.725 -61.908 1.00 66.69 196 LYS A O 1
ATOM 1617 N N . ARG A 1 197 ? 7.228 7.625 -61.962 1.00 62.06 197 ARG A N 1
ATOM 1618 C CA . ARG A 1 197 ? 6.101 7.117 -62.749 1.00 62.06 197 ARG A CA 1
ATOM 1619 C C . ARG A 1 197 ? 6.579 6.968 -64.197 1.00 62.06 197 ARG A C 1
ATOM 1621 O O . ARG A 1 197 ? 6.143 7.699 -65.076 1.00 62.06 197 ARG A O 1
ATOM 1628 N N . SER A 1 198 ? 7.569 6.113 -64.440 1.00 55.59 198 SER A N 1
ATOM 1629 C CA . SER A 1 198 ? 7.985 5.747 -65.781 1.00 55.59 198 SER A CA 1
ATOM 1630 C C . SER A 1 198 ? 7.054 4.637 -66.227 1.00 55.59 198 SER A C 1
ATOM 1632 O O . SER A 1 198 ? 7.101 3.519 -65.721 1.00 55.59 198 SER A O 1
ATOM 1634 N N . VAL A 1 199 ? 6.196 5.004 -67.163 1.00 58.66 199 VAL A N 1
ATOM 1635 C CA . VAL A 1 199 ? 5.152 4.233 -67.844 1.00 58.66 199 VAL A CA 1
ATOM 1636 C C . VAL A 1 199 ? 5.739 3.088 -68.706 1.00 58.66 199 VAL A C 1
ATOM 1638 O O . VAL A 1 199 ? 5.227 2.788 -69.770 1.00 58.66 199 VAL A O 1
ATOM 1641 N N . LEU A 1 200 ? 6.854 2.459 -68.311 1.00 59.59 200 LEU A N 1
ATOM 1642 C CA . LEU A 1 200 ? 7.628 1.567 -69.194 1.00 59.59 200 LEU A CA 1
ATOM 1643 C C . LEU A 1 200 ? 8.163 0.283 -68.541 1.00 59.59 200 LEU A C 1
ATOM 1645 O O . LEU A 1 200 ? 8.975 -0.402 -69.152 1.00 59.59 200 LEU A O 1
ATOM 1649 N N . LEU A 1 201 ? 7.725 -0.071 -67.331 1.00 57.03 201 LEU A N 1
ATOM 1650 C CA . LEU A 1 201 ? 7.893 -1.447 -66.851 1.00 57.03 201 LEU A CA 1
ATOM 1651 C C . LEU A 1 201 ? 6.626 -2.228 -67.188 1.00 57.03 201 LEU A C 1
ATOM 1653 O O . LEU A 1 201 ? 5.522 -1.733 -66.954 1.00 57.03 201 LEU A O 1
ATOM 1657 N N . GLU A 1 202 ? 6.800 -3.415 -67.769 1.00 66.56 202 GLU A N 1
ATOM 1658 C CA . GLU A 1 202 ? 5.693 -4.312 -68.090 1.00 66.56 202 GLU A CA 1
ATOM 1659 C C . GLU A 1 202 ? 4.836 -4.575 -66.835 1.00 66.56 202 GLU A C 1
ATOM 1661 O O . GLU A 1 202 ? 5.389 -4.664 -65.731 1.00 66.56 202 GLU A O 1
ATOM 1666 N N . PRO A 1 203 ? 3.500 -4.676 -66.978 1.00 62.78 203 PRO A N 1
ATOM 1667 C CA . PRO A 1 203 ? 2.560 -4.752 -65.857 1.00 62.78 203 PRO A CA 1
AT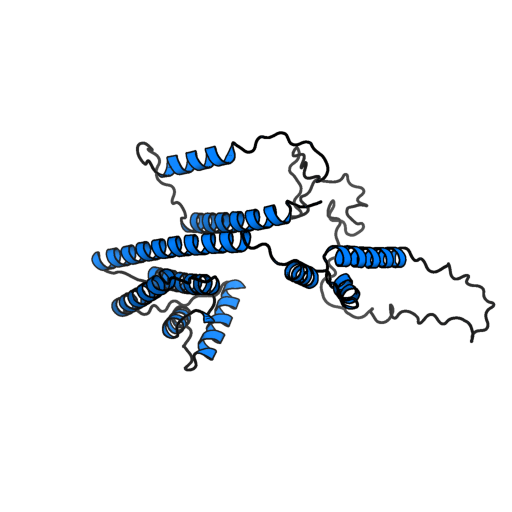OM 1668 C C . PRO A 1 203 ? 2.899 -5.827 -64.815 1.00 62.78 203 PRO A C 1
ATOM 1670 O O . PRO A 1 203 ? 2.629 -5.629 -63.633 1.00 62.78 203 PRO A O 1
ATOM 1673 N N . ASP A 1 204 ? 3.536 -6.918 -65.242 1.00 64.62 204 ASP A N 1
ATOM 1674 C CA . ASP A 1 204 ? 3.848 -8.079 -64.403 1.00 64.62 204 ASP A CA 1
ATOM 1675 C C . ASP A 1 204 ? 5.147 -7.926 -63.587 1.00 64.62 204 ASP A C 1
ATOM 1677 O O . ASP A 1 204 ? 5.367 -8.658 -62.623 1.00 64.62 204 ASP A O 1
ATOM 1681 N N . LEU A 1 205 ? 6.000 -6.953 -63.933 1.00 60.84 205 LEU A N 1
ATOM 1682 C CA . LEU A 1 205 ? 7.223 -6.603 -63.191 1.00 60.84 205 LEU A CA 1
ATOM 1683 C C . LEU A 1 205 ? 7.092 -5.286 -62.421 1.00 60.84 205 LEU A C 1
ATOM 1685 O O . LEU A 1 205 ? 7.975 -4.928 -61.634 1.00 60.84 205 LEU A O 1
ATOM 1689 N N . ALA A 1 206 ? 6.003 -4.546 -62.635 1.00 63.94 206 ALA A N 1
ATOM 1690 C CA . ALA A 1 206 ? 5.678 -3.401 -61.811 1.00 63.94 206 ALA A CA 1
ATOM 1691 C C . ALA A 1 206 ? 5.476 -3.896 -60.375 1.00 63.94 206 ALA A C 1
ATOM 1693 O O . ALA A 1 206 ? 4.561 -4.668 -60.099 1.00 63.94 206 ALA A O 1
ATOM 1694 N N . TYR A 1 207 ? 6.341 -3.456 -59.455 1.00 62.06 207 TYR A N 1
ATOM 1695 C CA . TYR A 1 207 ? 6.163 -3.688 -58.026 1.00 62.06 207 TYR A CA 1
ATOM 1696 C C . TYR A 1 207 ? 4.780 -3.156 -57.644 1.00 62.06 207 TYR A C 1
ATOM 1698 O O . TYR A 1 207 ? 4.591 -1.947 -57.479 1.00 62.06 207 TYR A O 1
ATOM 1706 N N . VAL A 1 208 ? 3.802 -4.060 -57.542 1.00 58.94 208 VAL A N 1
ATOM 1707 C CA . VAL A 1 208 ? 2.512 -3.791 -56.922 1.00 58.94 208 VAL A CA 1
ATOM 1708 C C . VAL A 1 208 ? 2.856 -3.617 -55.459 1.00 58.94 208 VAL A C 1
ATOM 1710 O O . VAL A 1 208 ? 2.828 -4.567 -54.680 1.00 58.94 208 VAL A O 1
ATOM 1713 N N . GLY A 1 209 ? 3.292 -2.407 -55.101 1.00 56.53 209 GLY A N 1
ATOM 1714 C CA . GLY A 1 209 ? 3.396 -2.012 -53.714 1.00 56.53 209 GLY A CA 1
ATOM 1715 C C . GLY A 1 209 ? 2.045 -2.352 -53.139 1.00 56.53 209 GLY A C 1
ATOM 1716 O O . GLY A 1 209 ? 1.053 -1.780 -53.600 1.00 56.53 209 GLY A O 1
ATOM 1717 N N . LEU A 1 210 ? 2.020 -3.366 -52.264 1.00 57.47 210 LEU A N 1
ATOM 1718 C CA . LEU A 1 210 ? 0.843 -3.767 -51.512 1.00 57.47 210 LEU A CA 1
ATOM 1719 C C . LEU A 1 210 ? 0.236 -2.452 -51.083 1.00 57.47 210 LEU A C 1
ATOM 1721 O O . LEU A 1 210 ? 0.878 -1.713 -50.333 1.00 57.47 210 LEU A O 1
ATOM 1725 N N . ARG A 1 211 ? -0.884 -2.078 -51.715 1.00 52.97 211 ARG A N 1
ATOM 1726 C CA . ARG A 1 211 ? -1.535 -0.809 -51.433 1.00 52.97 211 ARG A CA 1
ATOM 1727 C C . ARG A 1 211 ? -1.797 -0.908 -49.954 1.00 52.97 211 ARG A C 1
ATOM 1729 O O . ARG A 1 211 ? -2.608 -1.737 -49.546 1.00 52.97 211 ARG A O 1
ATOM 1736 N N . ASN A 1 212 ? -0.995 -0.186 -49.173 1.00 49.22 212 ASN A N 1
ATOM 1737 C CA . ASN A 1 212 ? -1.122 -0.191 -47.736 1.00 49.22 212 ASN A CA 1
ATOM 1738 C C . ASN A 1 212 ? -2.601 0.040 -47.483 1.00 49.22 212 ASN A C 1
ATOM 1740 O O . ASN A 1 212 ? -3.193 0.926 -48.102 1.00 49.22 212 ASN A O 1
ATOM 1744 N N . SER A 1 213 ? -3.189 -0.822 -46.663 1.00 51.56 213 SER A N 1
ATOM 1745 C CA . SER A 1 213 ? -4.594 -0.842 -46.277 1.00 51.56 213 SER A CA 1
ATOM 1746 C C . SER A 1 213 ? -5.008 0.423 -45.509 1.00 51.56 213 SER A C 1
ATOM 1748 O O . SER A 1 213 ? -5.700 0.340 -44.501 1.00 51.56 213 SER A O 1
ATOM 1750 N N . SER A 1 214 ? -4.588 1.608 -45.950 1.00 51.09 214 SER A N 1
ATOM 1751 C CA . SER A 1 214 ? -5.079 2.901 -45.494 1.00 51.09 214 SER A CA 1
ATOM 1752 C C . SER A 1 214 ? -6.538 3.123 -45.893 1.00 51.09 214 SER A C 1
ATOM 1754 O O . SER A 1 214 ? -7.209 3.909 -45.237 1.00 51.09 214 SER A O 1
ATOM 1756 N N . ASP A 1 215 ? -7.057 2.372 -46.872 1.00 47.16 215 ASP A N 1
ATOM 1757 C CA . ASP A 1 215 ? -8.463 2.459 -47.289 1.00 47.16 215 ASP A CA 1
ATOM 1758 C C . ASP A 1 215 ? -9.401 1.508 -46.513 1.00 47.16 215 ASP A C 1
ATOM 1760 O O . ASP A 1 215 ? -10.615 1.603 -46.663 1.00 47.16 215 ASP A O 1
ATOM 1764 N N . ILE A 1 216 ? -8.886 0.628 -45.636 1.00 49.12 216 ILE A N 1
ATOM 1765 C CA . ILE A 1 216 ? -9.724 -0.257 -44.788 1.00 49.12 216 ILE A CA 1
ATOM 1766 C C . ILE A 1 216 ? -9.920 0.307 -43.365 1.00 49.12 216 ILE A C 1
ATOM 1768 O O . ILE A 1 216 ? -10.806 -0.131 -42.638 1.00 49.12 216 ILE A O 1
ATOM 1772 N N . VAL A 1 217 ? -9.180 1.345 -42.957 1.00 48.81 217 VAL A N 1
ATOM 1773 C CA . VAL A 1 217 ? -9.349 1.970 -41.623 1.00 48.81 217 VAL A CA 1
ATOM 1774 C C . VAL A 1 217 ? -10.350 3.141 -41.644 1.00 48.81 217 VAL A C 1
ATOM 1776 O O . VAL A 1 217 ? -10.513 3.855 -40.658 1.00 48.81 217 VAL A O 1
ATOM 1779 N N . ALA A 1 218 ? -11.095 3.327 -42.735 1.00 45.59 218 ALA A N 1
ATOM 1780 C CA . ALA A 1 218 ? -12.171 4.314 -42.826 1.00 45.59 218 ALA A CA 1
ATOM 1781 C C . ALA A 1 218 ? -13.525 3.760 -42.339 1.00 45.59 218 ALA A C 1
ATOM 1783 O O . ALA A 1 218 ? -14.547 3.955 -42.985 1.00 45.59 218 ALA A O 1
ATOM 1784 N N . SER A 1 219 ? -13.552 3.063 -41.202 1.00 46.06 219 SER A N 1
ATOM 1785 C CA . SER A 1 219 ? -14.812 2.714 -40.526 1.00 46.06 219 SER A CA 1
ATOM 1786 C C . SER A 1 219 ? -14.581 2.232 -39.094 1.00 46.06 219 SER A C 1
ATOM 1788 O O . SER A 1 219 ? -14.983 1.138 -38.714 1.00 46.06 219 SER A O 1
ATOM 1790 N N . VAL A 1 220 ? -13.957 3.075 -38.270 1.00 46.22 220 VAL A N 1
ATOM 1791 C CA . VAL A 1 220 ? -14.206 3.070 -36.821 1.00 46.22 220 VAL A CA 1
ATOM 1792 C C . VAL A 1 220 ? -14.732 4.453 -36.455 1.00 46.22 220 VAL A C 1
ATOM 1794 O O . VAL A 1 220 ? -14.035 5.316 -35.929 1.00 46.22 220 VAL A O 1
ATOM 1797 N N . ASN A 1 221 ? -16.000 4.670 -36.799 1.00 56.56 221 ASN A N 1
ATOM 1798 C CA . ASN A 1 221 ? -16.825 5.656 -36.122 1.00 56.56 221 ASN A CA 1
ATOM 1799 C C . ASN A 1 221 ? -17.039 5.155 -34.693 1.00 56.56 221 ASN A C 1
ATOM 1801 O O . ASN A 1 221 ? -17.791 4.203 -34.503 1.00 56.56 221 ASN A O 1
ATOM 1805 N N . ASN A 1 222 ? -16.341 5.756 -33.727 1.00 47.50 222 ASN A N 1
ATOM 1806 C CA . ASN A 1 222 ? -16.843 6.126 -32.395 1.00 47.50 222 ASN A CA 1
ATOM 1807 C C . ASN A 1 222 ? -15.699 6.242 -31.389 1.00 47.50 222 ASN A C 1
ATOM 1809 O O . ASN A 1 222 ? -1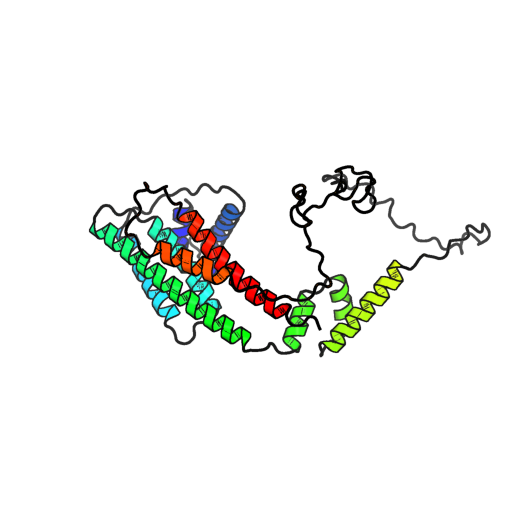5.274 5.250 -30.810 1.00 47.50 222 ASN A O 1
ATOM 1813 N N . SER A 1 223 ? -15.261 7.480 -31.168 1.00 44.28 223 SER A N 1
ATOM 1814 C CA . SER A 1 223 ? -15.244 8.144 -29.856 1.00 44.28 223 SER A CA 1
ATOM 1815 C C . SER A 1 223 ? -14.425 9.421 -30.016 1.00 44.28 223 SER A C 1
ATOM 1817 O O . SER A 1 223 ? -13.230 9.327 -30.282 1.00 44.28 223 SER A O 1
ATOM 1819 N N . ASP A 1 224 ? -15.086 10.579 -29.935 1.00 48.03 224 ASP A N 1
ATOM 1820 C CA . ASP A 1 224 ? -14.501 11.915 -29.786 1.00 48.03 224 ASP A CA 1
ATOM 1821 C C . ASP A 1 224 ? -13.107 12.085 -30.396 1.00 48.03 224 ASP A C 1
ATOM 1823 O O . ASP A 1 224 ? -12.083 11.963 -29.719 1.00 48.03 224 ASP A O 1
ATOM 1827 N N . LEU A 1 225 ? -13.065 12.425 -31.689 1.00 55.09 225 LEU A N 1
ATOM 1828 C CA . LEU A 1 225 ? -11.884 13.045 -32.276 1.00 55.09 225 LEU A CA 1
ATOM 1829 C C . LEU A 1 225 ? -11.614 14.322 -31.481 1.00 55.09 225 LEU A C 1
ATOM 1831 O O . LEU A 1 225 ? -12.153 15.390 -31.762 1.00 55.09 225 LEU A O 1
ATOM 1835 N N . ASN A 1 226 ? -10.782 14.186 -30.455 1.00 61.12 226 ASN A N 1
ATOM 1836 C CA . ASN A 1 226 ? -10.177 15.266 -29.713 1.00 61.12 226 ASN A CA 1
ATOM 1837 C C . ASN A 1 226 ? -9.214 15.944 -30.689 1.00 61.12 226 ASN A C 1
ATOM 1839 O O . ASN A 1 226 ? -8.010 15.677 -30.695 1.00 61.12 226 ASN A O 1
ATOM 1843 N N . VAL A 1 227 ? -9.783 16.720 -31.620 1.00 70.50 227 VAL A N 1
ATOM 1844 C CA . VAL A 1 227 ? -9.047 17.488 -32.616 1.00 70.50 227 VAL A CA 1
ATOM 1845 C C . VAL A 1 227 ? -8.065 18.315 -31.812 1.00 70.50 227 VAL A C 1
ATOM 1847 O O . VAL A 1 227 ? -8.484 19.182 -31.047 1.00 70.50 227 VAL A O 1
ATOM 1850 N N . LYS A 1 228 ? -6.775 17.969 -31.898 1.00 77.88 228 LYS A N 1
ATOM 1851 C CA . LYS A 1 228 ? -5.730 18.536 -31.043 1.00 77.88 228 LYS A CA 1
ATOM 1852 C C . LYS A 1 228 ? -5.712 20.047 -31.247 1.00 77.88 228 LYS A C 1
ATOM 1854 O O . LYS A 1 228 ? -5.147 20.547 -32.214 1.00 77.88 228 LYS A O 1
ATOM 1859 N N . LYS A 1 229 ? -6.370 20.767 -30.343 1.00 88.69 229 LYS A N 1
ATOM 1860 C CA . LYS A 1 229 ? -6.403 22.225 -30.327 1.00 88.69 229 LYS A CA 1
ATOM 1861 C C . LYS A 1 229 ? -4.998 22.729 -30.017 1.00 88.69 229 LYS A C 1
ATOM 1863 O O . LYS A 1 229 ? -4.293 22.162 -29.183 1.00 88.69 229 LYS A O 1
ATOM 1868 N N . CYS A 1 230 ? -4.580 23.797 -30.685 1.00 85.88 230 CYS A N 1
ATOM 1869 C CA . CYS A 1 230 ? -3.333 24.474 -30.375 1.00 85.88 230 CYS A CA 1
ATOM 1870 C C . CYS A 1 230 ? -3.324 24.895 -28.899 1.00 85.88 230 CYS A C 1
ATOM 1872 O O . CYS A 1 230 ? -4.168 25.683 -28.485 1.00 85.88 230 CYS A O 1
ATOM 1874 N N . PHE A 1 231 ? -2.345 24.435 -28.119 1.00 84.38 231 PHE A N 1
ATOM 1875 C CA . PHE A 1 231 ? -2.234 24.786 -26.697 1.00 84.38 231 PHE A CA 1
ATOM 1876 C C . PHE A 1 231 ? -2.018 26.286 -26.437 1.00 84.38 231 PHE A C 1
ATOM 1878 O O . PHE A 1 231 ? -2.281 26.743 -25.335 1.00 84.38 231 PHE A O 1
ATOM 1885 N N . ASN A 1 232 ? -1.572 27.063 -27.437 1.00 86.94 232 ASN A N 1
ATOM 1886 C CA . ASN A 1 232 ? -1.453 28.520 -27.291 1.00 86.94 232 ASN A CA 1
ATOM 1887 C C . ASN A 1 232 ? -2.800 29.233 -27.482 1.00 86.94 232 ASN A C 1
ATOM 1889 O O . ASN A 1 232 ? -3.187 30.086 -26.696 1.00 86.94 232 ASN A O 1
ATOM 1893 N N . CYS A 1 233 ? -3.503 28.930 -28.577 1.00 89.19 233 CYS A N 1
ATOM 1894 C CA . CYS A 1 233 ? -4.634 29.747 -29.026 1.00 89.19 233 CYS A CA 1
ATOM 1895 C C . CYS A 1 233 ? -5.979 29.014 -29.074 1.00 89.19 233 CYS A C 1
ATOM 1897 O O . CYS A 1 233 ? -6.983 29.632 -29.418 1.00 89.19 233 CYS A O 1
ATOM 1899 N N . GLY A 1 234 ? -5.999 27.712 -28.792 1.00 87.75 234 GLY A N 1
ATOM 1900 C CA . GLY A 1 234 ? -7.187 26.860 -28.819 1.00 87.75 234 GLY A CA 1
ATOM 1901 C C . GLY A 1 234 ? -7.687 26.471 -30.215 1.00 87.75 234 GLY A C 1
ATOM 1902 O O . GLY A 1 234 ? -8.611 25.665 -30.311 1.00 87.75 234 GLY A O 1
ATOM 1903 N N . TYR A 1 235 ? -7.100 26.993 -31.298 1.00 90.00 235 TYR A N 1
ATOM 1904 C CA . TYR A 1 235 ? -7.540 26.666 -32.658 1.00 90.00 235 TYR A CA 1
ATOM 1905 C C . TYR A 1 235 ? -7.013 25.297 -33.119 1.00 90.00 235 TYR A C 1
ATOM 1907 O O . TYR A 1 235 ? -5.828 25.017 -32.945 1.00 90.00 235 TYR A O 1
ATOM 1915 N N . PRO A 1 236 ? -7.850 24.452 -33.745 1.00 91.00 236 PRO A N 1
ATOM 1916 C CA . PRO A 1 236 ? -7.463 23.116 -34.209 1.00 91.00 236 PRO A CA 1
ATOM 1917 C C . PRO A 1 236 ? -6.642 23.093 -35.512 1.00 91.00 236 PRO A C 1
ATOM 1919 O O . PRO A 1 236 ? -6.267 22.020 -35.970 1.00 91.00 236 PRO A O 1
ATOM 1922 N N . SER A 1 237 ? -6.379 24.244 -36.142 1.00 91.94 237 SER A N 1
ATOM 1923 C CA . SER A 1 237 ? -5.763 24.302 -37.478 1.00 91.94 237 SER A CA 1
ATOM 1924 C C . SER A 1 237 ? -4.249 24.085 -37.500 1.00 91.94 237 SER A C 1
ATOM 1926 O O . SER A 1 237 ? -3.677 23.902 -38.570 1.00 91.94 237 SER A O 1
ATOM 1928 N N . HIS A 1 238 ? -3.584 24.142 -36.347 1.00 89.75 238 HIS A N 1
ATOM 1929 C CA . HIS A 1 238 ? -2.129 24.072 -36.249 1.00 89.75 238 HIS A CA 1
ATOM 1930 C C . HIS A 1 238 ? -1.686 23.554 -34.879 1.00 89.75 238 HIS A C 1
ATOM 1932 O O . HIS A 1 238 ? -2.421 23.616 -33.892 1.00 89.75 238 HIS A O 1
ATOM 1938 N N . MET A 1 239 ? -0.442 23.082 -34.798 1.00 87.81 239 MET A N 1
ATOM 1939 C CA . MET A 1 239 ? 0.184 22.720 -33.525 1.00 87.81 239 MET A CA 1
ATOM 1940 C C . MET A 1 239 ? 0.773 23.952 -32.826 1.00 87.81 239 MET A C 1
ATOM 1942 O O . MET A 1 239 ? 1.121 24.927 -33.481 1.00 87.81 239 MET A O 1
ATOM 1946 N N . HIS A 1 240 ? 0.969 23.897 -31.502 1.00 86.44 240 HIS A N 1
ATOM 1947 C CA . HIS A 1 240 ? 1.533 25.002 -30.703 1.00 86.44 240 HIS A CA 1
ATOM 1948 C C . HIS A 1 240 ? 2.805 25.632 -31.313 1.00 86.44 240 HIS A C 1
ATOM 1950 O O . HIS A 1 240 ? 2.923 26.852 -31.361 1.00 86.44 240 HIS A O 1
ATOM 1956 N N . ARG A 1 241 ? 3.707 24.807 -31.864 1.00 86.50 241 ARG A N 1
ATOM 1957 C CA . ARG A 1 241 ? 4.962 25.244 -32.511 1.00 86.50 241 ARG A CA 1
ATOM 1958 C C . ARG A 1 241 ? 4.769 26.053 -33.799 1.00 86.50 241 ARG A C 1
ATOM 1960 O O . ARG A 1 241 ? 5.701 26.699 -34.251 1.00 86.50 241 ARG A O 1
ATOM 1967 N N . GLN A 1 242 ? 3.587 25.978 -34.398 1.00 90.38 242 GLN A N 1
ATOM 1968 C CA . GLN A 1 242 ? 3.210 26.654 -35.638 1.00 90.38 242 GLN A CA 1
ATOM 1969 C C . GLN A 1 242 ? 2.160 27.746 -35.373 1.00 90.38 242 GLN A C 1
ATOM 1971 O O . GLN A 1 242 ? 1.457 28.168 -36.289 1.00 90.38 242 GLN A O 1
ATOM 1976 N N . CYS A 1 243 ? 1.988 28.170 -34.115 1.00 90.00 243 CYS A N 1
ATOM 1977 C CA . CYS A 1 243 ? 0.985 29.166 -33.773 1.00 90.00 243 CYS A CA 1
ATOM 1978 C C . CYS A 1 243 ? 1.411 30.563 -34.241 1.00 90.00 243 CYS A C 1
ATOM 1980 O O . CYS A 1 243 ? 2.486 31.013 -33.852 1.00 90.00 243 CYS A O 1
ATOM 1982 N N . PRO A 1 244 ? 0.570 31.283 -35.008 1.00 92.12 244 PRO A N 1
ATOM 1983 C CA . PRO A 1 244 ? 0.885 32.642 -35.443 1.00 92.12 244 PRO A CA 1
ATOM 1984 C C . PRO A 1 244 ? 0.767 33.671 -34.307 1.00 92.12 244 PRO A C 1
ATOM 1986 O O . PRO A 1 244 ? 1.239 34.795 -34.447 1.00 92.12 244 PRO A O 1
ATOM 1989 N N . LYS A 1 245 ? 0.120 33.315 -33.185 1.00 89.38 245 LYS A N 1
ATOM 1990 C CA . LYS A 1 245 ? 0.065 34.174 -31.996 1.00 89.38 245 LYS A CA 1
ATOM 1991 C C . LYS A 1 245 ? 1.384 34.068 -31.223 1.00 89.38 245 LYS A C 1
ATOM 1993 O O . LYS A 1 245 ? 1.916 32.959 -31.132 1.00 89.38 245 LYS A O 1
ATOM 1998 N N . PRO A 1 246 ? 1.873 35.166 -30.612 1.00 86.69 246 PRO A N 1
ATOM 1999 C CA . PRO A 1 246 ? 3.049 35.114 -29.748 1.00 86.69 246 PRO A CA 1
ATOM 2000 C C . PRO A 1 246 ? 2.859 34.031 -28.683 1.00 86.69 246 PRO A C 1
ATOM 2002 O O . PRO A 1 246 ? 1.744 33.820 -28.194 1.00 86.69 246 PRO A O 1
ATOM 2005 N N . ALA A 1 247 ? 3.925 33.289 -28.385 1.00 80.50 247 ALA A N 1
ATOM 2006 C CA . ALA A 1 247 ? 3.863 32.176 -27.449 1.00 80.50 247 ALA A CA 1
ATOM 2007 C C . ALA A 1 247 ? 3.441 32.697 -26.072 1.00 80.50 247 ALA A C 1
ATOM 2009 O O . ALA A 1 247 ? 4.176 33.452 -25.436 1.00 80.50 247 ALA A O 1
ATOM 2010 N N . SER A 1 248 ? 2.248 32.314 -25.620 1.00 80.75 248 SER A N 1
ATOM 2011 C CA . SER A 1 248 ? 1.899 32.505 -24.222 1.00 80.75 248 SER A CA 1
ATOM 2012 C C . SER A 1 248 ? 2.717 31.532 -23.380 1.00 80.75 248 SER A C 1
ATOM 2014 O O . SER A 1 248 ? 2.902 30.369 -23.744 1.00 80.75 248 SER A O 1
ATOM 2016 N N . ILE A 1 249 ? 3.243 32.023 -22.264 1.00 79.19 249 ILE A N 1
ATOM 2017 C CA . ILE A 1 249 ? 3.867 31.166 -21.266 1.00 79.19 249 ILE A CA 1
ATOM 2018 C C . ILE A 1 249 ? 2.720 30.428 -20.578 1.00 79.19 249 ILE A C 1
ATOM 2020 O O . ILE A 1 249 ? 1.859 31.055 -19.966 1.00 79.19 249 ILE A O 1
ATOM 2024 N N . PHE A 1 250 ? 2.679 29.107 -20.693 1.00 77.69 250 PHE A N 1
ATOM 2025 C CA . PHE A 1 250 ? 1.754 28.268 -19.938 1.00 77.69 250 PHE A CA 1
ATOM 2026 C C . PHE A 1 250 ? 2.503 27.092 -19.330 1.00 77.69 250 PHE A C 1
ATOM 2028 O O . PHE A 1 250 ? 3.553 26.666 -19.813 1.00 77.69 250 PHE A O 1
ATOM 2035 N N . CYS A 1 251 ? 1.954 26.555 -18.248 1.00 71.88 251 CYS A N 1
ATOM 2036 C CA . CYS A 1 251 ? 2.510 25.373 -17.610 1.00 71.88 251 CYS A CA 1
ATOM 2037 C C . CYS A 1 251 ? 2.168 24.124 -18.433 1.00 71.88 251 CYS A C 1
ATOM 2039 O O . CYS A 1 251 ? 0.996 23.786 -18.594 1.00 71.88 251 CYS A O 1
ATOM 2041 N N . PHE A 1 252 ? 3.179 23.389 -18.905 1.00 68.19 252 PHE A N 1
ATOM 2042 C CA . PHE A 1 252 ? 2.983 22.136 -19.649 1.00 68.19 252 PHE A CA 1
ATOM 2043 C C . PHE A 1 252 ? 2.329 21.015 -18.820 1.00 68.19 252 PHE A C 1
ATOM 2045 O O . PHE A 1 252 ? 1.796 20.074 -19.400 1.00 68.19 252 PHE A O 1
ATOM 2052 N N . GLY A 1 253 ? 2.353 21.111 -17.485 1.00 66.69 253 GLY A N 1
ATOM 2053 C CA . GLY A 1 253 ? 1.728 20.134 -16.589 1.00 66.69 253 GLY A CA 1
ATOM 2054 C C . GLY A 1 253 ? 0.224 20.341 -16.387 1.00 66.69 253 GLY A C 1
ATOM 2055 O O . GLY A 1 253 ? -0.525 19.370 -16.389 1.00 66.69 253 GLY A O 1
ATOM 2056 N N . CYS A 1 254 ? -0.236 21.589 -16.227 1.00 75.25 254 CYS A N 1
ATOM 2057 C CA . CYS A 1 254 ? -1.648 21.894 -15.941 1.00 75.25 254 CYS A CA 1
ATOM 2058 C C . CYS A 1 254 ? -2.388 22.639 -17.066 1.00 75.25 254 CYS A C 1
ATOM 2060 O O . CYS A 1 254 ? -3.602 22.795 -16.986 1.00 75.25 254 CYS A O 1
ATOM 2062 N N . GLY A 1 255 ? -1.687 23.109 -18.103 1.00 64.69 255 GLY A N 1
ATOM 2063 C CA . GLY A 1 255 ? -2.272 23.817 -19.248 1.00 64.69 255 GLY A CA 1
ATOM 2064 C C . GLY A 1 255 ? -2.742 25.250 -18.964 1.00 64.69 255 GLY A C 1
ATOM 2065 O O . GLY A 1 255 ? -3.327 25.874 -19.845 1.00 64.69 255 GLY A O 1
ATOM 2066 N N . LEU A 1 256 ? -2.504 25.784 -17.760 1.00 76.38 256 LEU A N 1
ATOM 2067 C CA . LEU A 1 256 ? -2.900 27.144 -17.385 1.00 76.38 256 LEU A CA 1
ATOM 2068 C C . LEU A 1 256 ? -1.869 28.180 -17.857 1.00 76.38 256 LEU A C 1
ATOM 2070 O O . LEU A 1 256 ? -0.659 27.968 -17.730 1.00 76.38 256 LEU A O 1
ATOM 2074 N N . LEU A 1 257 ? -2.369 29.308 -18.370 1.00 74.94 257 LEU A N 1
ATOM 2075 C CA . LEU A 1 257 ? -1.576 30.481 -18.747 1.00 74.94 257 LEU A CA 1
ATOM 2076 C C . LEU A 1 257 ? -0.905 31.083 -17.506 1.00 74.94 257 LEU A C 1
ATOM 2078 O O . LEU A 1 257 ? -1.547 31.250 -16.467 1.00 74.94 257 LEU A O 1
ATOM 2082 N N . ALA A 1 258 ? 0.380 31.414 -17.612 1.00 70.12 258 ALA A N 1
ATOM 2083 C CA . ALA A 1 258 ? 1.101 32.112 -16.560 1.00 70.12 258 ALA A CA 1
ATOM 2084 C C . ALA A 1 258 ? 0.532 33.534 -16.386 1.00 70.12 258 ALA A C 1
ATOM 2086 O O . ALA A 1 258 ? 0.164 34.172 -17.380 1.00 70.12 258 ALA A O 1
ATOM 2087 N N . PRO A 1 259 ? 0.464 34.059 -15.150 1.00 71.12 259 PRO A N 1
ATOM 2088 C CA . PRO A 1 259 ? 0.054 35.437 -14.922 1.00 71.12 259 PRO A CA 1
ATOM 2089 C C . PRO A 1 259 ? 0.976 36.412 -15.674 1.00 71.12 259 PRO A C 1
ATOM 2091 O O . PRO A 1 259 ? 2.191 36.180 -15.732 1.00 71.12 259 PRO A O 1
ATOM 2094 N N . PRO A 1 260 ? 0.444 37.517 -16.228 1.00 63.72 260 PRO A N 1
ATOM 2095 C CA . PRO A 1 260 ? 1.272 38.538 -16.860 1.00 63.72 260 PRO A CA 1
ATOM 2096 C C . PRO A 1 260 ? 2.310 39.069 -15.859 1.00 63.72 260 PRO A C 1
ATOM 2098 O O . PRO A 1 260 ? 1.963 39.464 -14.749 1.00 63.72 260 PRO A O 1
ATOM 2101 N N . GLY A 1 261 ? 3.590 39.050 -16.246 1.00 63.25 261 GLY A N 1
ATOM 2102 C CA . GLY A 1 261 ? 4.714 39.510 -15.417 1.00 63.25 261 GLY A CA 1
ATOM 2103 C C . GLY A 1 261 ? 5.511 38.411 -14.705 1.00 63.25 261 GLY A C 1
ATOM 2104 O O . GLY A 1 261 ? 6.548 38.711 -14.119 1.00 63.25 261 GLY A O 1
ATOM 2105 N N . VAL A 1 262 ? 5.096 37.141 -14.786 1.00 57.16 262 VAL A N 1
ATOM 2106 C CA . VAL A 1 262 ? 5.865 36.015 -14.230 1.00 57.16 262 VAL A CA 1
ATOM 2107 C C . VAL A 1 262 ? 6.685 35.360 -15.340 1.00 57.16 262 VAL A C 1
ATOM 2109 O O . VAL A 1 262 ? 6.170 34.586 -16.145 1.00 57.16 262 VAL A O 1
ATOM 2112 N N . SER A 1 263 ? 7.984 35.665 -15.387 1.00 50.03 263 SER A N 1
ATOM 2113 C CA . SER A 1 263 ? 8.935 34.887 -16.184 1.00 50.03 263 SER A CA 1
ATOM 2114 C C . SER A 1 263 ? 9.106 33.525 -15.516 1.00 50.03 263 SER A C 1
ATOM 2116 O O . SER A 1 263 ? 9.799 33.404 -14.508 1.00 50.03 263 SER A O 1
ATOM 2118 N N . THR A 1 264 ? 8.444 32.485 -16.024 1.00 48.53 264 THR A N 1
ATOM 2119 C CA . THR A 1 264 ? 8.746 31.121 -15.583 1.00 48.53 264 THR A CA 1
ATOM 2120 C C . THR A 1 264 ? 10.053 30.693 -16.241 1.00 48.53 264 THR A C 1
ATOM 2122 O O . THR A 1 264 ? 10.057 30.053 -17.294 1.00 48.53 264 THR A O 1
ATOM 2125 N N . THR A 1 265 ? 11.187 31.032 -15.631 1.00 45.44 265 THR A N 1
ATOM 2126 C CA . THR A 1 265 ? 12.465 30.372 -15.915 1.00 45.44 265 THR A CA 1
ATOM 2127 C C . THR A 1 265 ? 12.430 28.957 -15.338 1.00 45.44 265 THR A C 1
ATOM 2129 O O . THR A 1 265 ? 13.087 28.645 -14.352 1.00 45.44 265 THR A O 1
ATOM 2132 N N . HIS A 1 266 ? 11.639 28.089 -15.960 1.00 45.84 266 HIS A N 1
ATOM 2133 C CA . HIS A 1 266 ? 11.843 26.647 -15.919 1.00 45.84 266 HIS A CA 1
ATOM 2134 C C . HIS A 1 266 ? 12.272 26.213 -17.315 1.00 45.84 266 HIS A C 1
ATOM 2136 O O . HIS A 1 266 ? 11.566 25.498 -18.017 1.00 45.84 266 HIS A O 1
ATOM 2142 N N . ASN A 1 267 ? 13.440 26.706 -17.725 1.00 39.03 267 ASN A N 1
ATOM 2143 C CA . ASN A 1 267 ? 14.203 26.083 -18.788 1.00 39.03 267 ASN A CA 1
ATOM 2144 C C . ASN A 1 267 ? 15.369 25.361 -18.112 1.00 39.03 267 ASN A C 1
ATOM 2146 O O . ASN A 1 267 ? 16.328 25.984 -17.660 1.00 39.03 267 ASN A O 1
ATOM 2150 N N . ASN A 1 268 ? 15.239 24.040 -17.995 1.00 46.91 268 ASN A N 1
ATOM 2151 C CA . ASN A 1 268 ? 16.376 23.164 -17.768 1.00 46.91 268 ASN A CA 1
ATOM 2152 C C . ASN A 1 268 ? 17.291 23.311 -18.983 1.00 46.91 268 ASN A C 1
ATOM 2154 O O . ASN A 1 268 ? 16.920 22.882 -20.074 1.00 46.91 268 ASN A O 1
ATOM 2158 N N . ASN A 1 269 ? 18.411 24.008 -18.796 1.00 38.91 269 ASN A N 1
ATOM 2159 C CA . ASN A 1 269 ? 19.762 23.663 -19.249 1.00 38.91 269 ASN A CA 1
ATOM 2160 C C . ASN A 1 269 ? 20.626 24.937 -19.162 1.00 38.91 269 ASN A C 1
ATOM 2162 O O . ASN A 1 269 ? 20.473 25.849 -19.969 1.00 38.91 269 ASN A O 1
ATOM 2166 N N . ASN A 1 270 ? 21.534 24.949 -18.178 1.00 44.50 270 ASN A N 1
ATOM 2167 C CA . ASN A 1 270 ? 22.579 25.945 -17.877 1.00 44.50 270 ASN A CA 1
ATOM 2168 C C . ASN A 1 270 ? 22.164 27.263 -17.190 1.00 44.50 270 ASN A C 1
ATOM 2170 O O . ASN A 1 270 ? 21.975 28.278 -17.853 1.00 44.50 270 ASN A O 1
ATOM 2174 N N . ILE A 1 271 ? 22.188 27.279 -15.847 1.00 32.34 271 ILE A N 1
ATOM 2175 C CA . ILE A 1 271 ? 22.501 28.471 -15.026 1.00 32.34 271 ILE A CA 1
ATOM 2176 C C . ILE A 1 271 ? 23.407 28.026 -13.850 1.00 32.34 271 ILE A C 1
ATOM 2178 O O . ILE A 1 271 ? 23.167 26.940 -13.313 1.00 32.34 271 ILE A O 1
ATOM 2182 N N . PRO A 1 272 ? 24.446 28.797 -13.452 1.00 33.00 272 PRO A N 1
ATOM 2183 C CA . PRO A 1 272 ? 25.367 28.431 -12.377 1.00 33.00 272 PRO A CA 1
ATOM 2184 C C . PRO A 1 272 ? 24.688 28.482 -11.006 1.00 33.00 272 PRO A C 1
ATOM 2186 O O . PRO A 1 272 ? 23.781 29.274 -10.757 1.00 33.00 272 PRO A O 1
ATOM 2189 N N . PHE A 1 273 ? 25.153 27.609 -10.123 1.00 35.41 273 PHE A N 1
ATOM 2190 C CA . PHE A 1 273 ? 24.632 27.374 -8.785 1.00 35.41 273 PHE A CA 1
ATOM 2191 C C . PHE A 1 273 ? 25.089 28.494 -7.835 1.00 35.41 273 PHE A C 1
ATOM 2193 O O . PHE A 1 273 ? 26.259 28.522 -7.469 1.00 35.41 273 PHE A O 1
ATOM 2200 N N . ASP A 1 274 ? 24.185 29.378 -7.404 1.00 35.53 274 ASP A N 1
ATOM 2201 C CA . ASP A 1 274 ? 24.436 30.275 -6.268 1.00 35.53 274 ASP A CA 1
ATOM 2202 C C . ASP A 1 274 ? 23.579 29.851 -5.070 1.00 35.53 274 ASP A C 1
ATOM 2204 O O . ASP A 1 274 ? 22.344 29.843 -5.096 1.00 35.53 274 ASP A O 1
ATOM 2208 N N . GLY A 1 275 ? 24.270 29.411 -4.017 1.00 43.09 275 GLY A N 1
ATOM 2209 C CA . GLY A 1 275 ? 23.720 28.667 -2.892 1.00 43.09 275 GLY A CA 1
ATOM 2210 C C . GLY A 1 275 ? 22.911 29.507 -1.906 1.00 43.09 275 GLY A C 1
ATOM 2211 O O . GLY A 1 275 ? 23.459 30.087 -0.972 1.00 43.09 275 GLY A O 1
ATOM 2212 N N . LYS A 1 276 ? 21.581 29.472 -2.031 1.00 36.44 276 LYS A N 1
ATOM 2213 C CA . LYS A 1 276 ? 20.650 29.905 -0.974 1.00 36.44 276 LYS A CA 1
ATOM 2214 C C . LYS A 1 276 ? 19.483 28.923 -0.818 1.00 36.44 276 LYS A C 1
ATOM 2216 O O . LYS A 1 276 ? 18.366 29.201 -1.236 1.00 36.44 276 LYS A O 1
ATOM 2221 N N . ILE A 1 277 ? 19.740 27.775 -0.179 1.00 40.94 277 ILE A N 1
ATOM 2222 C CA . ILE A 1 277 ? 18.712 26.804 0.265 1.00 40.94 277 ILE A CA 1
ATOM 2223 C C . ILE A 1 277 ? 18.760 26.642 1.799 1.00 40.94 277 ILE A C 1
ATOM 2225 O O . ILE A 1 277 ? 18.707 25.533 2.312 1.00 40.94 277 ILE A O 1
ATOM 2229 N N . ASN A 1 278 ? 18.866 27.743 2.554 1.00 38.59 278 ASN A N 1
ATOM 2230 C CA . ASN A 1 278 ? 18.856 27.684 4.028 1.00 38.59 278 ASN A CA 1
ATOM 2231 C C . ASN A 1 278 ? 17.613 28.317 4.685 1.00 38.59 278 ASN A C 1
ATOM 2233 O O . ASN A 1 278 ? 17.417 28.155 5.881 1.00 38.59 278 ASN A O 1
ATOM 2237 N N . ASN A 1 279 ? 16.705 28.946 3.928 1.00 42.84 279 ASN A N 1
ATOM 2238 C CA . ASN A 1 279 ? 15.603 29.720 4.530 1.00 42.84 279 ASN A CA 1
ATOM 2239 C C . ASN A 1 279 ? 14.284 28.942 4.728 1.00 42.84 279 ASN A C 1
ATOM 2241 O O . ASN A 1 279 ? 13.311 29.505 5.226 1.00 42.84 279 ASN A O 1
ATOM 2245 N N . PHE A 1 280 ? 14.194 27.667 4.329 1.00 36.31 280 PHE A N 1
ATOM 2246 C CA . PHE A 1 280 ? 12.932 26.909 4.425 1.00 36.31 280 PHE A CA 1
ATOM 2247 C C . PHE A 1 280 ? 12.792 26.145 5.751 1.00 36.31 280 PHE A C 1
ATOM 2249 O O . PHE A 1 280 ? 11.705 26.065 6.320 1.00 36.31 280 PHE A O 1
ATOM 2256 N N . THR A 1 281 ? 13.904 25.640 6.285 1.00 44.31 281 THR A N 1
ATOM 2257 C CA . THR A 1 281 ? 13.976 24.951 7.582 1.00 44.31 281 THR A CA 1
ATOM 2258 C C . THR A 1 281 ? 13.774 25.904 8.760 1.00 44.31 281 THR A C 1
ATOM 2260 O O . THR A 1 281 ? 13.069 25.548 9.704 1.00 44.31 281 THR A O 1
ATOM 2263 N N . GLU A 1 282 ? 14.294 27.133 8.685 1.00 42.47 282 GLU A N 1
ATOM 2264 C CA . GLU A 1 282 ? 14.090 28.154 9.727 1.00 42.47 282 GLU A CA 1
ATOM 2265 C C . GLU A 1 282 ? 12.623 28.596 9.827 1.00 42.47 282 GLU A C 1
ATOM 2267 O O . GLU A 1 282 ? 12.082 28.725 10.928 1.00 42.47 282 GLU A O 1
ATOM 2272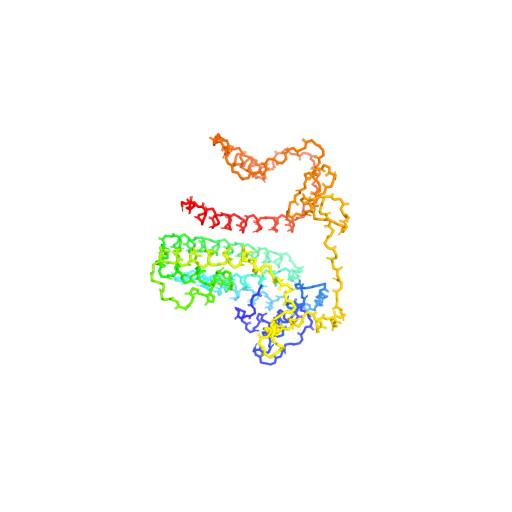 N N . ASN A 1 283 ? 11.922 28.723 8.697 1.00 46.41 283 ASN A N 1
ATOM 2273 C CA . ASN A 1 283 ? 10.499 29.071 8.695 1.00 46.41 283 ASN A CA 1
ATOM 2274 C C . ASN A 1 283 ? 9.612 27.944 9.255 1.00 46.41 283 ASN A C 1
ATOM 2276 O O . ASN A 1 283 ? 8.628 28.224 9.939 1.00 46.41 283 ASN A O 1
ATOM 2280 N N . TYR A 1 284 ? 9.974 26.675 9.035 1.00 39.78 284 TYR A N 1
ATOM 2281 C CA . TYR A 1 284 ? 9.239 25.532 9.587 1.00 39.78 284 TYR A CA 1
ATOM 2282 C C . TYR A 1 284 ? 9.443 25.388 11.101 1.00 39.78 284 TYR A C 1
ATOM 2284 O O . TYR A 1 284 ? 8.478 25.205 11.842 1.00 39.78 284 TYR A O 1
ATOM 2292 N N . GLN A 1 285 ? 10.679 25.549 11.585 1.00 44.41 285 GLN A N 1
ATOM 2293 C CA . GLN A 1 285 ? 10.964 25.532 13.022 1.00 44.41 285 GLN A CA 1
ATOM 2294 C C . GLN A 1 285 ? 10.258 26.679 13.750 1.00 44.41 285 GLN A C 1
ATOM 2296 O O . GLN A 1 285 ? 9.717 26.459 14.828 1.00 44.41 285 GLN A O 1
ATOM 2301 N N . THR A 1 286 ? 10.188 27.868 13.145 1.00 47.66 286 THR A N 1
ATOM 2302 C CA . THR A 1 286 ? 9.485 29.032 13.714 1.00 47.66 286 THR A CA 1
ATOM 2303 C C . THR A 1 286 ? 7.969 28.809 13.780 1.00 47.66 286 THR A C 1
ATOM 2305 O O . THR A 1 286 ? 7.342 29.124 14.793 1.00 47.66 286 THR A O 1
ATOM 2308 N N . LEU A 1 287 ? 7.383 28.185 12.750 1.00 45.25 287 LEU A N 1
ATOM 2309 C CA . LEU A 1 287 ? 5.960 27.838 12.714 1.00 45.25 287 LEU A CA 1
ATOM 2310 C C . LEU A 1 287 ? 5.605 26.787 13.779 1.00 45.25 287 LEU A C 1
ATOM 2312 O O . LEU A 1 287 ? 4.648 26.969 14.529 1.00 45.25 287 LEU A O 1
ATOM 2316 N N . VAL A 1 288 ? 6.416 25.736 13.917 1.00 47.97 288 VAL A N 1
ATOM 2317 C CA . VAL A 1 288 ? 6.219 24.687 14.933 1.00 47.97 288 VAL A CA 1
ATOM 2318 C C . VAL A 1 288 ? 6.437 25.230 16.353 1.00 47.97 288 VAL A C 1
ATOM 2320 O O . VAL A 1 288 ? 5.677 24.893 17.259 1.00 47.97 288 VAL A O 1
ATOM 2323 N N . LYS A 1 289 ? 7.396 26.147 16.561 1.00 45.03 289 LYS A N 1
ATOM 2324 C CA . LYS A 1 289 ? 7.599 26.823 17.858 1.00 45.03 289 LYS A CA 1
ATOM 2325 C C . LYS A 1 289 ? 6.405 27.696 18.252 1.00 45.03 289 LYS A C 1
ATOM 2327 O O . LYS A 1 289 ? 6.049 27.732 19.424 1.00 45.03 289 LYS A O 1
ATOM 2332 N N . SER A 1 290 ? 5.755 28.343 17.279 1.00 46.06 290 SER A N 1
ATOM 2333 C CA . SER A 1 290 ? 4.528 29.122 17.510 1.00 46.06 290 SER A CA 1
ATOM 2334 C C . SER A 1 290 ? 3.293 28.257 17.812 1.00 46.06 290 SER A C 1
ATOM 2336 O O . SER A 1 290 ? 2.333 28.749 18.394 1.00 46.06 290 SER A O 1
ATOM 2338 N N . MET A 1 291 ? 3.328 26.963 17.465 1.00 42.12 291 MET A N 1
ATOM 2339 C CA . MET A 1 291 ? 2.265 25.994 17.766 1.00 42.12 291 MET A CA 1
ATOM 2340 C C . MET A 1 291 ? 2.387 25.357 19.162 1.00 42.12 291 MET A C 1
ATOM 2342 O O . MET A 1 291 ? 1.398 24.834 19.666 1.00 42.12 291 MET A O 1
ATOM 2346 N N . LEU A 1 292 ? 3.570 25.392 19.793 1.00 46.25 292 LEU A N 1
ATOM 2347 C CA . LEU A 1 292 ? 3.863 24.678 21.050 1.00 46.25 292 LEU A CA 1
ATOM 2348 C C . LEU A 1 292 ? 3.878 25.562 22.314 1.00 46.25 292 LEU A C 1
ATOM 2350 O O . LEU A 1 292 ? 4.111 25.047 23.404 1.00 46.25 292 LEU A O 1
ATOM 2354 N N . MET A 1 293 ? 3.620 26.868 22.203 1.00 41.91 293 MET A N 1
ATOM 2355 C CA . MET A 1 293 ? 3.598 27.807 23.338 1.00 41.91 293 MET A CA 1
ATOM 2356 C C . MET A 1 293 ? 2.331 28.677 23.282 1.00 41.91 293 MET A C 1
ATOM 2358 O O . MET A 1 293 ? 2.334 29.705 22.604 1.00 41.91 293 MET A O 1
ATOM 2362 N N . PRO A 1 294 ? 1.228 28.294 23.953 1.00 42.38 294 PRO A N 1
ATOM 2363 C CA . PRO A 1 294 ? -0.019 29.037 23.908 1.00 42.38 294 PRO A CA 1
ATOM 2364 C C . PRO A 1 294 ? -0.108 29.985 25.104 1.00 42.38 294 PRO A C 1
ATOM 2366 O O . PRO A 1 294 ? -0.985 29.832 25.944 1.00 42.38 294 PRO A O 1
ATOM 2369 N N . GLU A 1 295 ? 0.771 30.978 25.195 1.00 43.03 295 GLU A N 1
ATOM 2370 C CA . GLU A 1 295 ? 0.521 32.102 26.095 1.00 43.03 295 GLU A CA 1
ATOM 2371 C C . GLU A 1 295 ? 0.606 33.411 25.312 1.00 43.03 295 GLU A C 1
ATOM 2373 O O . GLU A 1 295 ? 1.611 33.712 24.675 1.00 43.03 295 GLU A O 1
ATOM 2378 N N . LEU A 1 296 ? -0.501 34.164 25.368 1.00 39.56 296 LEU A N 1
ATOM 2379 C CA . LEU A 1 296 ? -0.753 35.482 24.770 1.00 39.56 296 LEU A CA 1
ATOM 2380 C C . LEU A 1 296 ? -1.151 35.493 23.280 1.00 39.56 296 LEU A C 1
ATOM 2382 O O . LEU A 1 296 ? -0.467 36.051 22.425 1.00 39.56 296 LEU A O 1
ATOM 2386 N N . SER A 1 297 ? -2.355 35.001 22.968 1.00 37.69 297 SER A N 1
ATOM 2387 C CA . SER A 1 297 ? -3.088 35.478 21.785 1.00 37.69 297 SER A CA 1
ATOM 2388 C C . SER A 1 297 ? -4.581 35.628 22.078 1.00 37.69 297 SER A C 1
ATOM 2390 O O . SER A 1 297 ? -5.263 34.667 22.413 1.00 37.69 297 SER A O 1
ATOM 2392 N N . THR A 1 298 ? -5.093 36.854 21.957 1.00 34.47 298 THR A N 1
ATOM 2393 C CA . THR A 1 298 ? -6.481 37.260 22.248 1.00 34.47 298 THR A CA 1
ATOM 2394 C C . THR A 1 298 ? -7.429 37.114 21.050 1.00 34.47 298 THR A C 1
ATOM 2396 O O . THR A 1 298 ? -8.464 37.780 20.990 1.00 34.47 298 THR A O 1
ATOM 2399 N N . ARG A 1 299 ? -7.114 36.264 20.063 1.00 35.88 299 ARG A N 1
ATOM 2400 C CA . ARG A 1 299 ? -8.007 36.029 18.915 1.00 35.88 299 ARG A CA 1
ATOM 2401 C C . ARG A 1 299 ? -8.904 34.807 19.129 1.00 35.88 299 ARG A C 1
ATOM 2403 O O . ARG A 1 299 ? -8.410 33.776 19.579 1.00 35.88 299 ARG A O 1
ATOM 2410 N N . PRO A 1 300 ? -10.199 34.885 18.765 1.00 32.47 300 PRO A N 1
ATOM 2411 C CA . PRO A 1 300 ? -11.085 33.732 18.839 1.00 32.47 300 PRO A CA 1
ATOM 2412 C C . PRO A 1 300 ? -10.619 32.646 17.854 1.00 32.47 300 PRO A C 1
ATOM 2414 O O . PRO A 1 300 ? -10.211 32.974 16.732 1.00 32.47 300 PRO A O 1
ATOM 2417 N N . PRO A 1 301 ? -10.673 31.361 18.245 1.00 35.69 301 PRO A N 1
ATOM 2418 C CA . PRO A 1 301 ? -10.191 30.273 17.413 1.00 35.69 301 PRO A CA 1
ATOM 2419 C C . PRO A 1 301 ? -11.099 30.119 16.192 1.00 35.69 301 PRO A C 1
ATOM 2421 O O . PRO A 1 301 ? -12.288 29.825 16.308 1.00 35.69 301 PRO A O 1
ATOM 2424 N N . GLN A 1 302 ? -10.531 30.306 15.000 1.00 40.59 302 GLN A N 1
ATOM 2425 C CA . GLN A 1 302 ? -11.144 29.775 13.789 1.00 40.59 302 GLN A CA 1
ATOM 2426 C C . GLN A 1 302 ? -11.088 28.249 13.875 1.00 40.59 302 GLN A C 1
ATOM 2428 O O . GLN A 1 302 ? -10.045 27.685 14.207 1.00 40.59 302 GLN A O 1
ATOM 2433 N N . VAL A 1 303 ? -12.219 27.595 13.607 1.00 37.75 303 VAL A N 1
ATOM 2434 C CA . VAL A 1 303 ? -12.345 26.134 13.601 1.00 37.75 303 VAL A CA 1
ATOM 2435 C C . VAL A 1 303 ? -11.333 25.568 12.608 1.00 37.75 303 VAL A C 1
ATOM 2437 O O . VAL A 1 303 ? -11.497 25.681 11.394 1.00 37.75 303 VAL A O 1
ATOM 2440 N N . PHE A 1 304 ? -10.250 25.012 13.142 1.00 38.91 304 PHE A N 1
ATOM 2441 C CA . PHE A 1 304 ? -9.181 24.419 12.358 1.00 38.91 304 PHE A CA 1
ATOM 2442 C C . PHE A 1 304 ? -9.623 23.012 11.944 1.00 38.91 304 PHE A C 1
ATOM 2444 O O . PHE A 1 304 ? -9.896 22.159 12.787 1.00 38.91 304 PHE A O 1
ATOM 2451 N N . ASP A 1 305 ? -9.741 22.777 10.639 1.00 39.31 305 ASP A N 1
ATOM 2452 C CA . ASP A 1 305 ? -10.113 21.475 10.084 1.00 39.31 305 ASP A CA 1
ATOM 2453 C C . ASP A 1 305 ? -8.911 20.518 10.173 1.00 39.31 305 ASP A C 1
ATOM 2455 O O . ASP A 1 305 ? -8.068 20.441 9.273 1.00 39.31 305 ASP A O 1
ATOM 2459 N N . PHE A 1 306 ? -8.820 19.805 11.300 1.00 33.25 306 PHE A N 1
ATOM 2460 C CA . PHE A 1 306 ? -7.771 18.821 11.594 1.00 33.25 306 PHE A CA 1
ATOM 2461 C C . PHE A 1 306 ? -7.645 17.735 10.517 1.00 33.25 306 PHE A C 1
ATOM 2463 O O . PHE A 1 306 ? -6.558 17.200 10.296 1.00 33.25 306 PHE A O 1
ATOM 2470 N N . THR A 1 307 ? -8.725 17.452 9.790 1.00 37.47 307 THR A N 1
ATOM 2471 C CA . THR A 1 307 ? -8.741 16.481 8.694 1.00 37.47 307 THR A CA 1
ATOM 2472 C C . THR A 1 307 ? -7.854 16.939 7.538 1.00 37.47 307 THR A C 1
ATOM 2474 O O . THR A 1 307 ? -7.050 16.159 7.028 1.00 37.47 307 THR A O 1
ATOM 2477 N N . LYS A 1 308 ? -7.917 18.224 7.160 1.00 34.16 308 LYS A N 1
ATOM 2478 C CA . LYS A 1 308 ? -7.071 18.786 6.092 1.00 34.16 308 LYS A CA 1
ATOM 2479 C C . LYS A 1 308 ? -5.600 18.859 6.491 1.00 34.16 308 LYS A C 1
ATOM 2481 O O . LYS A 1 308 ? -4.743 18.549 5.668 1.00 34.16 308 LYS A O 1
ATOM 2486 N N . ALA A 1 309 ? -5.308 19.202 7.745 1.00 35.16 309 ALA A N 1
ATOM 2487 C CA . ALA A 1 309 ? -3.938 19.225 8.258 1.00 35.16 309 ALA A CA 1
ATOM 2488 C C . ALA A 1 309 ? -3.296 17.822 8.261 1.00 35.16 309 ALA A C 1
ATOM 2490 O O . ALA A 1 309 ? -2.127 17.686 7.908 1.00 35.16 309 ALA A O 1
ATOM 2491 N N . LYS A 1 310 ? -4.073 16.772 8.566 1.00 39.62 310 LYS A N 1
ATOM 2492 C CA . LYS A 1 310 ? -3.617 15.371 8.585 1.00 39.62 310 LYS A CA 1
ATOM 2493 C C . LYS A 1 310 ? -3.285 14.815 7.193 1.00 39.62 310 LYS A C 1
ATOM 2495 O O . LYS A 1 310 ? -2.258 14.163 7.018 1.00 39.62 310 LYS A O 1
ATOM 2500 N N . TYR A 1 311 ? -4.108 15.105 6.182 1.00 41.72 311 TYR A N 1
ATOM 2501 C CA . TYR A 1 311 ? -3.787 14.729 4.797 1.00 41.72 311 TYR A CA 1
ATOM 2502 C C . TYR A 1 311 ? -2.587 15.511 4.252 1.00 41.72 311 TYR A C 1
ATOM 2504 O O . TYR A 1 311 ? -1.812 14.979 3.457 1.00 41.72 311 TYR A O 1
ATOM 2512 N N . TYR A 1 312 ? -2.401 16.752 4.708 1.00 36.09 312 TYR A N 1
ATOM 2513 C CA . TYR A 1 312 ? -1.259 17.577 4.331 1.00 36.09 312 TYR A CA 1
ATOM 2514 C C . TYR A 1 312 ? 0.053 17.031 4.911 1.00 36.09 312 TYR A C 1
ATOM 2516 O O . TYR A 1 312 ? 1.030 16.905 4.179 1.00 36.09 312 TYR A O 1
ATOM 2524 N N . THR A 1 313 ? 0.080 16.610 6.180 1.00 42.16 313 THR A N 1
ATOM 2525 C CA . THR A 1 313 ? 1.280 16.010 6.791 1.00 42.16 313 THR A CA 1
ATOM 2526 C C . THR A 1 313 ? 1.601 14.628 6.222 1.00 42.16 313 THR A C 1
ATOM 2528 O O . THR A 1 313 ? 2.758 14.377 5.894 1.00 42.16 313 THR A O 1
ATOM 2531 N N . GLN A 1 314 ? 0.607 13.761 5.994 1.00 44.50 314 GLN A N 1
ATOM 2532 C CA . GLN A 1 314 ? 0.828 12.476 5.308 1.00 44.50 314 GLN A CA 1
ATOM 2533 C C . GLN A 1 314 ? 1.314 12.662 3.862 1.00 44.50 314 GLN A C 1
ATOM 2535 O O . GLN A 1 314 ? 2.210 11.945 3.416 1.00 44.50 314 GLN A O 1
ATOM 2540 N N . GLY A 1 315 ? 0.771 13.649 3.143 1.00 47.34 315 GLY A N 1
ATOM 2541 C CA . GLY A 1 315 ? 1.214 14.015 1.799 1.00 47.34 315 GLY A CA 1
ATOM 2542 C C . GLY A 1 315 ? 2.632 14.588 1.770 1.00 47.34 315 GLY A C 1
ATOM 2543 O O . GLY A 1 315 ? 3.395 14.257 0.868 1.00 47.34 315 GLY A O 1
ATOM 2544 N N . ILE A 1 316 ? 3.017 15.386 2.771 1.00 47.44 316 ILE A N 1
ATOM 2545 C CA . ILE A 1 316 ? 4.380 15.917 2.921 1.00 47.44 316 ILE A CA 1
ATOM 2546 C C . ILE A 1 316 ? 5.369 14.807 3.262 1.00 47.44 316 ILE A C 1
ATOM 2548 O O . ILE A 1 316 ? 6.443 14.783 2.673 1.00 47.44 316 ILE A O 1
ATOM 2552 N N . ILE A 1 317 ? 5.023 13.877 4.156 1.00 50.81 317 ILE A N 1
ATOM 2553 C CA . ILE A 1 317 ? 5.890 12.743 4.507 1.00 50.81 317 ILE A CA 1
ATOM 2554 C C . ILE A 1 317 ? 6.090 11.850 3.278 1.00 50.81 317 ILE A C 1
ATOM 2556 O O . ILE A 1 317 ? 7.226 11.601 2.884 1.00 50.81 317 ILE A O 1
ATOM 2560 N N . MET A 1 318 ? 5.012 11.465 2.584 1.00 47.31 318 MET A N 1
ATOM 2561 C CA . MET A 1 318 ? 5.122 10.709 1.329 1.00 47.31 318 MET A CA 1
ATOM 2562 C C . MET A 1 318 ? 5.858 11.489 0.234 1.00 47.31 318 MET A C 1
ATOM 2564 O O . MET A 1 318 ? 6.665 10.915 -0.492 1.00 47.31 318 MET A O 1
ATOM 2568 N N . GLY A 1 319 ? 5.637 12.800 0.137 1.00 52.84 319 GLY A N 1
ATOM 2569 C CA . GLY A 1 319 ? 6.340 13.686 -0.786 1.00 52.84 319 GLY A CA 1
ATOM 2570 C C . GLY A 1 319 ? 7.838 13.773 -0.490 1.00 52.84 319 GLY A C 1
ATOM 2571 O O . GLY A 1 319 ? 8.638 13.686 -1.415 1.00 52.84 319 GLY A O 1
ATOM 2572 N N . HIS A 1 320 ? 8.237 13.865 0.780 1.00 49.03 320 HIS A N 1
ATOM 2573 C CA . HIS A 1 320 ? 9.637 13.858 1.206 1.00 49.03 320 HIS A CA 1
ATOM 2574 C C . HIS A 1 320 ? 10.306 12.502 0.973 1.00 49.03 320 HIS A C 1
ATOM 2576 O O . HIS A 1 320 ? 11.450 12.468 0.518 1.00 49.03 320 HIS A O 1
ATOM 2582 N N . LEU A 1 321 ? 9.600 11.398 1.230 1.00 47.66 321 LEU A N 1
ATOM 2583 C CA . LEU A 1 321 ? 10.087 10.040 0.974 1.00 47.66 321 LEU A CA 1
ATOM 2584 C C . LEU A 1 321 ? 10.283 9.793 -0.529 1.00 47.66 321 LEU A C 1
ATOM 2586 O O . LEU A 1 321 ? 11.336 9.313 -0.951 1.00 47.66 321 LEU A O 1
ATOM 2590 N N . LEU A 1 322 ? 9.320 10.205 -1.360 1.00 49.69 322 LEU A N 1
ATOM 2591 C CA . LEU A 1 322 ? 9.425 10.119 -2.818 1.00 49.69 322 LEU A CA 1
ATOM 2592 C C . LEU A 1 322 ? 10.501 11.063 -3.365 1.00 49.69 322 LEU A C 1
ATOM 2594 O O . LEU A 1 322 ? 11.302 10.651 -4.198 1.00 49.69 322 LEU A O 1
ATOM 2598 N N . HIS A 1 323 ? 10.583 12.303 -2.879 1.00 50.34 323 HIS A N 1
ATOM 2599 C CA . HIS A 1 323 ? 11.604 13.255 -3.313 1.00 50.34 323 HIS A CA 1
ATOM 2600 C C . HIS A 1 323 ? 13.012 12.794 -2.912 1.00 50.34 323 HIS A C 1
ATOM 2602 O O . HIS A 1 323 ? 13.931 12.939 -3.714 1.00 50.34 323 HIS A O 1
ATOM 2608 N N . LYS A 1 324 ? 13.223 12.215 -1.721 1.00 53.38 324 LYS A N 1
ATOM 2609 C CA . LYS A 1 324 ? 14.517 11.606 -1.358 1.00 53.38 324 LYS A CA 1
ATOM 2610 C C . LYS A 1 324 ? 14.865 10.452 -2.307 1.00 53.38 324 LYS A C 1
ATOM 2612 O O . LYS A 1 324 ? 15.979 10.422 -2.823 1.00 53.38 324 LYS A O 1
ATOM 2617 N N . LYS A 1 325 ? 13.896 9.585 -2.625 1.00 47.88 325 LYS A N 1
ATOM 2618 C CA . LYS A 1 325 ? 14.061 8.477 -3.582 1.00 47.88 325 LYS A CA 1
ATOM 2619 C C . LYS A 1 325 ? 14.420 8.962 -4.999 1.00 47.88 325 LYS A C 1
ATOM 2621 O O . LYS A 1 325 ? 15.350 8.441 -5.605 1.00 47.88 325 LYS A O 1
ATOM 2626 N N . PHE A 1 326 ? 13.750 10.003 -5.503 1.00 46.09 326 PHE A N 1
ATOM 2627 C CA . PHE A 1 326 ? 13.999 10.572 -6.837 1.00 46.09 326 PHE A CA 1
ATOM 2628 C C . PHE A 1 326 ? 15.257 11.445 -6.925 1.00 46.09 326 PHE A C 1
ATOM 2630 O O . PHE A 1 326 ? 15.879 11.507 -7.984 1.00 46.09 326 PHE A O 1
ATOM 2637 N N . LYS A 1 327 ? 15.645 12.133 -5.843 1.00 45.75 327 LYS A N 1
ATOM 2638 C CA . LYS A 1 327 ? 16.864 12.954 -5.824 1.00 45.75 327 LYS A CA 1
ATOM 2639 C C . LYS A 1 327 ? 18.111 12.073 -5.904 1.00 45.75 327 LYS A C 1
ATOM 2641 O O . LYS A 1 327 ? 19.056 12.465 -6.563 1.00 45.75 327 LYS A O 1
ATOM 2646 N N . ILE A 1 328 ? 18.086 10.871 -5.322 1.00 51.16 328 ILE A N 1
ATOM 2647 C CA . ILE A 1 328 ? 19.200 9.911 -5.395 1.00 51.16 328 ILE A CA 1
ATOM 2648 C C . ILE A 1 328 ? 19.275 9.245 -6.779 1.00 51.16 328 ILE A C 1
ATOM 2650 O O . ILE A 1 328 ? 20.361 9.138 -7.333 1.00 51.16 328 ILE A O 1
ATOM 2654 N N . GLN A 1 329 ? 18.137 8.912 -7.404 1.00 47.75 329 GLN A N 1
ATOM 2655 C CA . GLN A 1 329 ? 18.113 8.378 -8.779 1.00 47.75 329 GLN A CA 1
ATOM 2656 C C . GLN A 1 329 ? 18.580 9.379 -9.855 1.00 47.75 329 GLN A C 1
ATOM 2658 O O . GLN A 1 329 ? 18.940 8.961 -10.949 1.00 47.75 329 GLN A O 1
ATOM 2663 N N . ASN A 1 330 ? 18.590 10.683 -9.557 1.00 44.44 330 ASN A N 1
ATOM 2664 C CA . ASN A 1 330 ? 19.039 11.743 -10.469 1.00 44.44 330 ASN A CA 1
ATOM 2665 C C . ASN A 1 330 ? 20.382 12.387 -10.062 1.00 44.44 330 ASN A C 1
ATOM 2667 O O . ASN A 1 330 ? 20.773 13.380 -10.670 1.00 44.44 330 ASN A O 1
ATOM 2671 N N . ILE A 1 331 ? 21.091 11.863 -9.051 1.00 39.34 331 ILE A N 1
ATOM 2672 C CA . ILE A 1 331 ? 22.434 12.359 -8.679 1.00 39.34 331 ILE A CA 1
ATOM 2673 C C . ILE A 1 331 ? 23.545 11.794 -9.586 1.00 39.34 331 ILE A C 1
ATOM 2675 O O . ILE A 1 331 ? 24.655 12.313 -9.580 1.00 39.34 331 ILE A O 1
ATOM 2679 N N . GLU A 1 332 ? 23.232 10.856 -10.482 1.00 37.69 332 GLU A N 1
ATOM 2680 C CA . GLU A 1 332 ? 24.143 10.417 -11.546 1.00 37.69 332 GLU A CA 1
ATOM 2681 C C . GLU A 1 332 ? 23.484 10.524 -12.927 1.00 37.69 332 GLU A C 1
ATOM 2683 O O . GLU A 1 332 ? 23.318 9.550 -13.653 1.00 37.69 332 GLU A O 1
ATOM 2688 N N . THR A 1 333 ? 23.123 11.740 -13.338 1.00 36.50 333 THR A N 1
ATOM 2689 C CA . THR A 1 333 ? 23.274 12.073 -14.762 1.00 36.50 333 THR A CA 1
ATOM 2690 C C . THR A 1 333 ? 24.742 12.407 -15.010 1.00 36.50 333 THR A C 1
ATOM 2692 O O . THR A 1 333 ? 25.123 13.579 -14.996 1.00 36.50 333 THR A O 1
ATOM 2695 N N . TYR A 1 334 ? 25.535 11.350 -15.188 1.00 37.94 334 TYR A N 1
ATOM 2696 C CA . TYR A 1 334 ? 26.794 11.344 -15.931 1.00 37.94 334 TYR A CA 1
ATOM 2697 C C . TYR A 1 334 ? 26.587 10.606 -17.255 1.00 37.94 334 TYR A C 1
ATOM 2699 O O . TYR A 1 334 ? 25.932 9.534 -17.249 1.00 37.94 334 TYR A O 1
#

Foldseek 3Di:
DQLVLDDQVLLCQLCVQQVHHADPDSVVSNVVSVVLVVVVVVDDRDRDGPDPLPLPVLLVVLVVLLVVLVVLLPDPDNDPVSLVSSVVSLVSSVVSLVPRDDPDPVSVVSSVVSVVSSVVSVVSSVVVVVVVVVVVVVDDDDQVVVVVVCLVVDDPQLNVQCVVDDDPGPVVSVVSSVVSVVVVVCVVPDDPDPPPPPVPDDPVPPPPPVPPVPVVPPDPPDDDPPLPAALQPRHSPDHVVPDPDPRFDDDPVPSDGDPPPDDPPPDPDDDDDDDDPPPPVVVVVVVVVVVPDPDDDPDDDDPDPVVVVVVVVVCVVVVVVVCVVVVVVPPPPD

Organism: NCBI:txid1421715

Secondary structure (DSSP, 8-state):
--TTSS-HHHHHHHHHTTTPPPPSSHHHHHHHHHHHHHHHHHS-----------HHHHHHHHHHHHHHHHHHHSSTT--HHHHHHHHHHHHHHHHHHHH----SHHHHHHHHHHHHHHHHHHHHHHHHHHHHHHHHHHSPPPHHHHHHHHHHHS-HHHHHHHTTS---SHHHHHHHHHHHHHHHHHHHH---------TTS-TTTS------STTSSS----S-------TTT--TTS-GGG-SS----B-TTT-PBPPTT-------S---------HHHHHHHHHHHHHS---S--SPPP---HHHHHHHHHHHHHHHHHHHHHHHHTTT--

Radius of gyration: 30.44 Å; chains: 1; bounding box: 53×58×101 Å

InterPro domains:
  IPR001878 Zinc finger, CCHC-type [PS50158] (229-245)
  IPR036875 Zinc finger, CCHC-type superfamily [SSF57756] (223-255)

Sequence (334 aa):
MEPNHLKSNEIIFELLCRGLQPQDNQMLRRAQLRQQLRKERNGPSVSFIQPYDDYEKNVSQIEESLTDLWDLLNSENVTSLVCTRVNTRLLHLENRINLLKPSGKEQISKKNDFNTQLLTLQGLLIEHSESQIENDLKTQPSESEIIDQILRNLNPYFSERVSLHDVDTLDRLKELCRKVQDVKSRIDKYHPPPQKRSVLLEPDLAYVGLRNSSDIVASVNNSDLNVKKCFNCGYPSHMHRQCPKPASIFCFGCGLLAPPGVSTTHNNNNIPFDGKINNFTENYQTLVKSMLMPELSTRPPQVFDFTKAKYYTQGIIMGHLLHKKFKIQNIETY